Protein AF-A0A133XE98-F1 (afdb_monomer_lite)

Structure (mmCIF, N/CA/C/O backbone):
data_AF-A0A133XE98-F1
#
_entry.id   AF-A0A133XE98-F1
#
loop_
_atom_site.group_PDB
_atom_site.id
_atom_site.type_symbol
_atom_site.label_atom_id
_atom_site.label_alt_id
_atom_site.label_comp_id
_atom_site.label_asym_id
_atom_site.label_entity_id
_atom_site.label_seq_id
_atom_site.pdbx_PDB_ins_code
_atom_site.Cartn_x
_atom_site.Cartn_y
_atom_site.Cartn_z
_atom_site.occupancy
_atom_site.B_iso_or_equiv
_atom_site.auth_seq_id
_atom_site.auth_comp_id
_atom_site.auth_asym_id
_atom_site.auth_atom_id
_atom_site.pdbx_PDB_model_num
ATOM 1 N N . MET A 1 1 ? -22.900 -33.468 -9.221 1.00 39.53 1 MET A N 1
ATOM 2 C CA . MET A 1 1 ? -22.384 -32.364 -10.053 1.00 39.53 1 MET A CA 1
ATOM 3 C C . MET A 1 1 ? -21.549 -31.484 -9.146 1.00 39.53 1 MET A C 1
ATOM 5 O O . MET A 1 1 ? -22.103 -30.671 -8.421 1.00 39.53 1 MET A O 1
ATOM 9 N N . GLU A 1 2 ? -20.245 -31.739 -9.093 1.00 34.50 2 GLU A N 1
ATOM 10 C CA . GLU A 1 2 ? -19.303 -30.880 -8.375 1.00 34.50 2 GLU A CA 1
ATOM 11 C C . GLU A 1 2 ? -19.133 -29.589 -9.172 1.00 34.50 2 GLU A C 1
ATOM 13 O O . GLU A 1 2 ? -18.605 -29.592 -10.282 1.00 34.50 2 GLU A O 1
ATOM 18 N N . THR A 1 3 ? -19.613 -28.475 -8.626 1.00 36.38 3 THR A N 1
ATOM 19 C CA . THR A 1 3 ? -19.196 -27.146 -9.066 1.00 36.38 3 THR A CA 1
ATOM 20 C C . THR A 1 3 ? -17.759 -26.953 -8.608 1.00 36.38 3 THR A C 1
ATOM 22 O O . THR A 1 3 ? -17.507 -26.527 -7.481 1.00 36.38 3 THR A O 1
ATOM 25 N N . THR A 1 4 ? -16.803 -27.289 -9.471 1.00 38.78 4 THR A N 1
ATOM 26 C CA . THR A 1 4 ? -15.445 -26.769 -9.357 1.00 38.78 4 THR A CA 1
ATOM 27 C C . THR A 1 4 ? -15.544 -25.250 -9.452 1.00 38.78 4 THR A C 1
ATOM 29 O O . THR A 1 4 ? -15.690 -24.694 -10.540 1.00 38.78 4 THR A O 1
ATOM 32 N N . ASN A 1 5 ? -15.511 -24.574 -8.302 1.00 36.41 5 ASN A N 1
ATOM 33 C CA . ASN A 1 5 ? -15.110 -23.177 -8.236 1.00 36.41 5 ASN A CA 1
ATOM 34 C C . ASN A 1 5 ? -13.670 -23.137 -8.746 1.00 36.41 5 ASN A C 1
ATOM 36 O O . ASN A 1 5 ? -12.725 -23.331 -7.986 1.00 36.41 5 ASN A O 1
ATOM 40 N N . THR A 1 6 ? -13.507 -22.968 -10.056 1.00 39.78 6 THR A N 1
ATOM 41 C CA . THR A 1 6 ? -12.228 -22.630 -10.663 1.00 39.78 6 THR A CA 1
ATOM 42 C C . THR A 1 6 ? -11.896 -21.246 -10.137 1.00 39.78 6 THR A C 1
ATOM 44 O O . THR A 1 6 ? -12.362 -20.244 -10.676 1.00 39.78 6 THR A O 1
ATOM 47 N N . THR A 1 7 ? -11.186 -21.187 -9.012 1.00 50.00 7 THR A N 1
ATOM 48 C CA . THR A 1 7 ? -10.621 -19.952 -8.480 1.00 50.00 7 THR A CA 1
ATOM 49 C C . THR A 1 7 ? -9.780 -19.371 -9.606 1.00 50.00 7 THR A C 1
ATOM 51 O O . THR A 1 7 ? -8.717 -19.906 -9.917 1.00 50.00 7 THR A O 1
ATOM 54 N N . ALA A 1 8 ? -10.314 -18.369 -10.306 1.00 60.16 8 ALA A N 1
ATOM 55 C CA . ALA A 1 8 ? -9.618 -17.741 -11.413 1.00 60.16 8 ALA A CA 1
ATOM 56 C C . ALA A 1 8 ? -8.268 -17.265 -10.875 1.00 60.16 8 ALA A C 1
ATOM 58 O O . ALA A 1 8 ? -8.228 -16.547 -9.873 1.00 60.16 8 ALA A O 1
ATOM 59 N N . GLU A 1 9 ? -7.172 -17.735 -11.474 1.00 67.62 9 GLU A N 1
ATOM 60 C CA . GLU A 1 9 ? -5.846 -17.327 -11.028 1.00 67.62 9 GLU A CA 1
ATOM 61 C C . GLU A 1 9 ? -5.768 -15.796 -11.064 1.00 67.62 9 GLU A C 1
ATOM 63 O O . GLU A 1 9 ? -6.151 -15.197 -12.074 1.00 67.62 9 GLU A O 1
ATOM 68 N N . PRO A 1 10 ? -5.302 -15.144 -9.984 1.00 74.44 10 PRO A N 1
ATOM 69 C CA . PRO A 1 10 ? -5.178 -13.696 -9.954 1.00 74.44 10 PRO A CA 1
ATOM 70 C C . PRO A 1 10 ? -4.300 -13.231 -11.121 1.00 74.44 10 PRO A C 1
ATOM 72 O O . PRO A 1 10 ? -3.170 -13.698 -11.313 1.00 74.44 10 PRO A O 1
ATOM 75 N N . LEU A 1 11 ? -4.857 -12.325 -11.922 1.00 84.62 11 LEU A N 1
ATOM 76 C CA . LEU A 1 11 ? -4.208 -11.759 -13.095 1.00 84.62 11 LEU A CA 1
ATOM 77 C C . LEU A 1 11 ? -3.649 -10.386 -12.752 1.00 84.62 11 LEU A C 1
ATOM 79 O O . LEU A 1 11 ? -4.303 -9.580 -12.098 1.00 84.62 11 LEU A O 1
ATOM 83 N N . VAL A 1 12 ? -2.463 -10.086 -13.264 1.00 87.62 12 VAL A N 1
ATOM 84 C CA . VAL A 1 12 ? -1.856 -8.761 -13.164 1.00 87.62 12 VAL A CA 1
ATOM 85 C C . VAL A 1 12 ? -1.670 -8.149 -14.535 1.00 87.62 12 VAL A C 1
ATOM 87 O O . VAL A 1 12 ? -1.408 -8.825 -15.530 1.00 87.62 12 VAL A O 1
ATOM 90 N N . THR A 1 13 ? -1.796 -6.827 -14.571 1.00 88.75 13 THR A N 1
ATOM 91 C CA . THR A 1 13 ? -1.562 -6.051 -15.783 1.00 88.75 13 THR A CA 1
ATOM 92 C C . THR A 1 13 ? -0.095 -5.653 -15.871 1.00 88.75 13 THR A C 1
ATOM 94 O O . THR A 1 13 ? 0.432 -4.987 -14.973 1.00 88.75 13 THR A O 1
ATOM 97 N N . ILE A 1 14 ? 0.552 -5.999 -16.981 1.00 91.12 14 ILE A N 1
ATOM 98 C CA . ILE A 1 14 ? 1.921 -5.578 -17.294 1.00 91.12 14 ILE A CA 1
ATOM 99 C C . ILE A 1 14 ? 1.972 -4.824 -18.624 1.00 91.12 14 ILE A C 1
ATOM 101 O O . ILE A 1 14 ? 1.101 -4.985 -19.483 1.00 91.12 14 ILE A O 1
ATOM 105 N N . ARG A 1 15 ? 2.989 -3.974 -18.794 1.00 92.31 15 ARG A N 1
ATOM 106 C CA . ARG A 1 15 ? 3.194 -3.179 -20.013 1.00 92.31 15 ARG A CA 1
ATOM 107 C C . ARG A 1 15 ? 4.480 -3.593 -20.711 1.00 92.31 15 ARG A C 1
ATOM 109 O O . ARG A 1 15 ? 5.555 -3.494 -20.124 1.00 92.31 15 ARG A O 1
ATOM 116 N N . ILE A 1 16 ? 4.365 -3.980 -21.973 1.00 93.00 16 ILE A N 1
ATOM 117 C CA . ILE A 1 16 ? 5.483 -4.371 -22.826 1.00 93.00 16 ILE A CA 1
ATOM 118 C C . ILE A 1 16 ? 5.679 -3.301 -23.896 1.00 93.00 16 ILE A C 1
ATOM 120 O O . ILE A 1 16 ? 4.769 -2.984 -24.660 1.00 93.00 16 ILE A O 1
ATOM 124 N N . SER A 1 17 ? 6.864 -2.693 -23.917 1.00 93.06 17 SER A N 1
ATOM 125 C CA . SER A 1 17 ? 7.216 -1.706 -24.939 1.00 93.06 17 SER A CA 1
ATOM 126 C C . SER A 1 17 ? 7.675 -2.398 -26.231 1.00 93.06 17 SER A C 1
ATOM 128 O O . SER A 1 17 ? 8.210 -3.506 -26.159 1.00 93.06 17 SER A O 1
ATOM 130 N N . PRO A 1 18 ? 7.606 -1.728 -27.396 1.00 91.88 18 PRO A N 1
ATOM 131 C CA . PRO A 1 18 ? 8.090 -2.288 -28.666 1.00 91.88 18 PRO A CA 1
ATOM 132 C C . PRO A 1 18 ? 9.568 -2.687 -28.655 1.00 91.88 18 PRO A C 1
ATOM 134 O O . PRO A 1 18 ? 10.025 -3.487 -29.466 1.00 91.88 18 PRO A O 1
ATOM 137 N N . VAL A 1 19 ? 10.369 -2.057 -27.791 1.00 92.25 19 VAL A N 1
ATOM 138 C CA . VAL A 1 19 ? 11.796 -2.377 -27.651 1.00 92.25 19 VAL A CA 1
ATOM 139 C C . VAL A 1 19 ? 11.965 -3.723 -26.951 1.00 92.25 19 VAL A C 1
ATOM 141 O O . VAL A 1 19 ? 12.755 -4.542 -27.406 1.00 92.25 19 VAL A O 1
ATOM 144 N N . ILE A 1 20 ? 11.197 -3.956 -25.883 1.00 94.44 20 ILE A N 1
ATOM 145 C CA . ILE A 1 20 ? 11.194 -5.225 -25.152 1.00 94.44 20 ILE A CA 1
ATOM 146 C C . ILE A 1 20 ? 10.585 -6.333 -26.005 1.00 94.44 20 ILE A C 1
ATOM 148 O O . ILE A 1 20 ? 11.151 -7.416 -26.080 1.00 94.44 20 ILE A O 1
ATOM 152 N N . GLU A 1 21 ? 9.471 -6.061 -26.684 1.00 93.38 21 GLU A N 1
ATOM 153 C CA . GLU A 1 21 ? 8.811 -7.046 -27.538 1.00 93.38 21 GLU A CA 1
ATOM 154 C C . GLU A 1 21 ? 9.732 -7.551 -28.654 1.00 93.38 21 GLU A C 1
ATOM 156 O O . GLU A 1 21 ? 9.866 -8.760 -28.828 1.00 93.38 21 GLU A O 1
ATOM 161 N N . ARG A 1 22 ? 10.427 -6.644 -29.358 1.00 91.88 22 ARG A N 1
ATOM 162 C CA . ARG A 1 22 ? 11.405 -7.020 -30.391 1.00 91.88 22 ARG A CA 1
ATOM 163 C C . ARG A 1 22 ? 12.537 -7.874 -29.833 1.00 91.88 22 ARG A C 1
ATOM 165 O O . ARG A 1 22 ? 13.017 -8.771 -30.522 1.00 91.88 22 ARG A O 1
ATOM 172 N N . ASP A 1 23 ? 12.979 -7.607 -28.605 1.00 93.38 23 ASP A N 1
ATOM 173 C CA . ASP A 1 23 ? 14.008 -8.436 -27.980 1.00 93.38 23 ASP A CA 1
ATOM 174 C C . ASP A 1 23 ? 13.476 -9.813 -27.565 1.00 93.38 23 ASP A C 1
ATOM 176 O O . ASP A 1 23 ? 14.135 -10.820 -27.812 1.00 93.38 23 ASP A O 1
ATOM 180 N N . PHE A 1 24 ? 12.263 -9.882 -27.012 1.00 94.94 24 PHE A N 1
ATOM 181 C CA . PHE A 1 24 ? 11.587 -11.148 -26.722 1.00 94.94 24 PHE A CA 1
ATOM 182 C C . PHE A 1 24 ? 11.380 -11.989 -27.979 1.00 94.94 24 PHE A C 1
ATOM 184 O O . PHE A 1 24 ? 11.592 -13.200 -27.949 1.00 94.94 24 PHE A O 1
ATOM 191 N N . GLU A 1 25 ? 11.021 -11.355 -29.094 1.00 92.88 25 GLU A N 1
ATOM 192 C CA . GLU A 1 25 ? 10.920 -12.009 -30.394 1.00 92.88 25 GLU A CA 1
ATOM 193 C C . GLU A 1 25 ? 12.276 -12.530 -30.872 1.00 92.88 25 GLU A C 1
ATOM 195 O O . GLU A 1 25 ? 12.395 -13.715 -31.176 1.00 92.88 25 GLU A O 1
ATOM 200 N N . ARG A 1 26 ? 13.317 -11.692 -30.832 1.00 91.50 26 ARG A N 1
ATOM 201 C CA . ARG A 1 26 ? 14.689 -12.074 -31.198 1.00 91.50 26 ARG A CA 1
ATOM 202 C C . ARG A 1 26 ? 15.231 -13.236 -30.361 1.00 91.50 26 ARG A C 1
ATOM 204 O O . ARG A 1 26 ? 15.966 -14.069 -30.881 1.00 91.50 26 ARG A O 1
ATOM 211 N N . ARG A 1 27 ? 14.896 -13.279 -29.069 1.00 92.25 27 ARG A N 1
ATOM 212 C CA . ARG A 1 27 ? 15.330 -14.315 -28.116 1.00 92.25 27 ARG A CA 1
ATOM 213 C C . ARG A 1 27 ? 14.421 -15.549 -28.098 1.00 92.25 27 ARG A C 1
ATOM 215 O O . ARG A 1 27 ? 14.763 -16.519 -27.430 1.00 92.25 27 ARG A O 1
ATOM 222 N N . GLY A 1 28 ? 13.277 -15.522 -28.785 1.00 91.38 28 GLY A N 1
ATOM 223 C CA . GLY A 1 28 ? 12.317 -16.630 -28.805 1.00 91.38 28 GLY A CA 1
ATOM 224 C C . GLY A 1 28 ? 11.620 -16.891 -27.464 1.00 91.38 28 GLY A C 1
ATOM 225 O O . GLY A 1 28 ? 11.208 -18.017 -27.205 1.00 91.38 28 GLY A O 1
ATOM 226 N N . VAL A 1 29 ? 11.489 -15.874 -26.607 1.00 92.06 29 VAL A N 1
ATOM 227 C CA . VAL A 1 29 ? 10.877 -15.987 -25.270 1.00 92.06 29 VAL A CA 1
ATOM 228 C C . VAL A 1 29 ? 9.537 -15.251 -25.200 1.00 92.06 29 VAL A C 1
ATOM 230 O O . VAL A 1 29 ? 9.276 -14.327 -25.980 1.00 92.06 29 VAL A O 1
ATOM 233 N N . PHE A 1 30 ? 8.680 -15.685 -24.271 1.00 92.19 30 PHE A N 1
ATOM 234 C CA . PHE A 1 30 ? 7.363 -15.102 -23.978 1.00 92.19 30 PHE A CA 1
ATOM 235 C C . PHE A 1 30 ? 6.527 -14.790 -25.243 1.00 92.19 30 PHE A C 1
ATOM 237 O O . PHE A 1 30 ? 6.206 -13.623 -25.503 1.00 92.19 30 PHE A O 1
ATOM 244 N N . PRO A 1 31 ? 6.232 -15.787 -26.106 1.00 90.81 31 PRO A N 1
ATOM 245 C CA . PRO A 1 31 ? 5.482 -15.591 -27.356 1.00 90.81 31 PRO A CA 1
ATOM 246 C C . PRO A 1 31 ? 4.058 -15.051 -27.150 1.00 90.81 31 PRO A C 1
ATOM 248 O O . PRO A 1 31 ? 3.467 -14.468 -28.059 1.00 90.81 31 PRO A O 1
ATOM 251 N N . GLU A 1 32 ? 3.500 -15.216 -25.958 1.00 89.25 32 GLU A N 1
ATOM 252 C CA . GLU A 1 32 ? 2.215 -14.668 -25.542 1.00 89.25 32 GLU A CA 1
ATOM 253 C C . GLU A 1 32 ? 2.237 -13.135 -25.404 1.00 89.25 32 GLU A C 1
ATOM 255 O O . GLU A 1 32 ? 1.204 -12.494 -25.578 1.00 89.25 32 GLU A O 1
ATOM 260 N N . LEU A 1 33 ? 3.407 -12.519 -25.203 1.00 90.12 33 LEU A N 1
ATOM 261 C CA . LEU A 1 33 ? 3.576 -11.074 -24.988 1.00 90.12 33 LEU A CA 1
ATOM 262 C C . LEU A 1 33 ? 3.816 -10.282 -26.281 1.00 90.12 33 LEU A C 1
ATOM 264 O O . LEU A 1 33 ? 4.618 -9.350 -26.318 1.00 90.12 33 LEU A O 1
ATOM 268 N N . ARG A 1 34 ? 3.158 -10.682 -27.367 1.00 90.88 34 ARG A N 1
ATOM 269 C CA . ARG A 1 34 ? 3.211 -9.968 -28.651 1.00 90.88 34 ARG A CA 1
ATOM 270 C C . ARG A 1 34 ? 2.063 -8.976 -28.748 1.00 90.88 34 ARG A C 1
ATOM 272 O O . ARG A 1 34 ? 0.971 -9.271 -28.272 1.00 90.88 34 ARG A O 1
ATOM 279 N N . GLN A 1 35 ? 2.256 -7.852 -29.427 1.00 87.75 35 GLN A N 1
ATOM 280 C CA . GLN A 1 35 ? 1.280 -6.772 -29.558 1.00 87.75 35 GLN A CA 1
ATOM 281 C C . GLN A 1 35 ? -0.077 -7.274 -30.069 1.00 87.75 35 GLN A C 1
ATOM 283 O O . GLN A 1 35 ? -1.118 -6.833 -29.592 1.00 87.75 35 GLN A O 1
ATOM 288 N N . LYS A 1 36 ? -0.078 -8.265 -30.971 1.00 87.81 36 LYS A N 1
ATOM 289 C CA . LYS A 1 36 ? -1.295 -8.930 -31.476 1.00 87.81 36 LYS A CA 1
ATOM 290 C C . LYS A 1 36 ? -2.126 -9.643 -30.397 1.00 87.81 36 LYS A C 1
ATOM 292 O O . LYS A 1 36 ? -3.327 -9.799 -30.564 1.00 87.81 36 LYS A O 1
ATOM 297 N N . ASN A 1 37 ? -1.484 -10.068 -29.311 1.00 87.44 37 ASN A N 1
ATOM 298 C CA . ASN A 1 37 ? -2.092 -10.740 -28.164 1.00 87.44 37 ASN A CA 1
ATOM 299 C C . ASN A 1 37 ? -2.326 -9.767 -26.992 1.00 87.44 37 ASN A C 1
ATOM 301 O O . ASN A 1 37 ? -2.714 -10.190 -25.903 1.00 87.44 37 ASN A O 1
ATOM 305 N N . ALA A 1 38 ? -2.028 -8.474 -27.164 1.00 88.81 38 ALA A N 1
ATOM 306 C CA . ALA A 1 38 ? -2.233 -7.488 -26.117 1.00 88.81 38 ALA A CA 1
ATOM 307 C C . ALA A 1 38 ? -3.732 -7.262 -25.894 1.00 88.81 38 ALA A C 1
ATOM 309 O O . ALA A 1 38 ? -4.490 -7.045 -26.836 1.00 88.81 38 ALA A O 1
ATOM 310 N N . TYR A 1 39 ? -4.141 -7.228 -24.627 1.00 88.31 39 TYR A N 1
ATOM 311 C CA . TYR A 1 39 ? -5.500 -6.857 -24.232 1.00 88.31 39 TYR A CA 1
ATOM 312 C C . TYR A 1 39 ? -5.844 -5.430 -24.685 1.00 88.31 39 TYR A C 1
ATOM 314 O O . TYR A 1 39 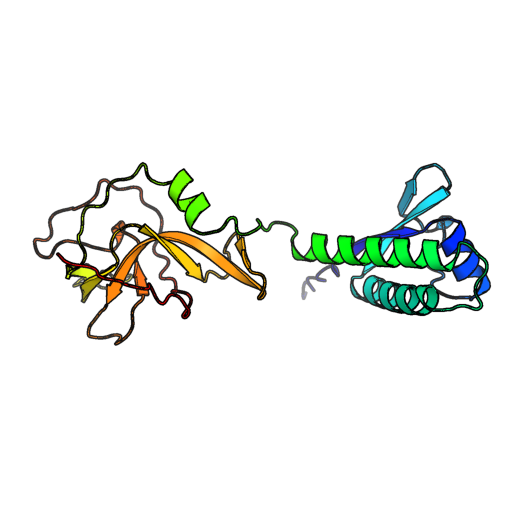? -6.967 -5.134 -25.088 1.00 88.31 39 TYR A O 1
ATOM 322 N N . ARG A 1 40 ? -4.859 -4.527 -24.624 1.00 90.38 40 ARG A N 1
ATOM 323 C CA . ARG A 1 40 ? -4.975 -3.153 -25.115 1.00 90.38 40 ARG A CA 1
ATOM 324 C C . ARG A 1 40 ? -3.621 -2.651 -25.589 1.00 90.38 40 ARG A C 1
ATOM 326 O O . ARG A 1 40 ? -2.607 -2.960 -24.977 1.00 90.38 40 ARG A O 1
ATOM 333 N N . THR A 1 41 ? -3.604 -1.794 -26.603 1.00 88.94 41 THR A N 1
ATOM 334 C CA . THR A 1 41 ? -2.404 -1.031 -26.978 1.00 88.94 41 THR A CA 1
ATOM 335 C C . THR A 1 41 ? -2.520 0.410 -26.474 1.00 88.94 41 THR A C 1
ATOM 337 O O . THR A 1 41 ? -3.573 1.032 -26.598 1.00 88.94 41 THR A O 1
ATOM 340 N N . ILE A 1 42 ? -1.452 0.951 -25.883 1.00 87.38 42 ILE A N 1
ATOM 341 C CA . ILE A 1 42 ? -1.352 2.352 -25.440 1.00 87.38 42 ILE A CA 1
ATOM 342 C C . ILE A 1 42 ? -0.302 3.069 -26.296 1.00 87.38 42 ILE A C 1
ATOM 344 O O . ILE A 1 42 ? 0.726 2.483 -26.640 1.00 87.38 42 ILE A O 1
ATOM 348 N N . ASN A 1 43 ? -0.545 4.343 -26.619 1.00 84.19 43 ASN A N 1
ATOM 349 C CA . ASN A 1 43 ? 0.349 5.180 -27.434 1.00 84.19 43 ASN A CA 1
ATOM 350 C C . ASN A 1 43 ? 0.714 4.524 -28.778 1.00 84.19 43 ASN A C 1
ATOM 352 O O . ASN A 1 43 ? 1.845 4.640 -29.241 1.00 84.19 43 ASN A O 1
ATOM 356 N N . SER A 1 44 ? -0.231 3.770 -29.349 1.00 79.50 44 SER A N 1
ATOM 357 C CA . SER A 1 44 ? -0.106 3.042 -30.620 1.00 79.50 44 SER A CA 1
ATOM 358 C C . SER A 1 44 ? 1.034 2.015 -30.704 1.00 79.50 44 SER A C 1
ATOM 360 O O . SER A 1 44 ? 1.273 1.478 -31.781 1.00 79.50 44 SER A O 1
ATOM 362 N N . ALA A 1 45 ? 1.724 1.713 -29.596 1.00 84.94 45 ALA A N 1
ATOM 363 C CA . ALA A 1 45 ? 2.938 0.898 -29.635 1.00 84.94 45 ALA A CA 1
ATOM 364 C C . ALA A 1 45 ? 3.148 0.001 -28.400 1.00 84.94 45 ALA A C 1
ATOM 366 O O . ALA A 1 45 ? 3.681 -1.093 -28.523 1.00 84.94 45 ALA A O 1
ATOM 367 N N . THR A 1 46 ? 2.736 0.419 -27.200 1.00 89.94 46 THR A N 1
ATOM 368 C CA . THR A 1 46 ? 2.956 -0.375 -25.977 1.00 89.94 46 THR A CA 1
ATOM 369 C C . THR A 1 46 ? 1.803 -1.348 -25.758 1.00 89.94 46 THR A C 1
ATOM 371 O O . THR A 1 46 ? 0.672 -0.913 -25.524 1.00 89.94 46 THR A O 1
ATOM 374 N N . GLY A 1 47 ? 2.096 -2.647 -25.776 1.00 90.25 47 GLY A N 1
ATOM 375 C CA . GLY A 1 47 ? 1.145 -3.709 -25.462 1.00 90.25 47 GLY A CA 1
ATOM 376 C C . GLY A 1 47 ? 0.875 -3.805 -23.961 1.00 90.25 47 GLY A C 1
ATOM 377 O O . GLY A 1 47 ? 1.790 -3.794 -23.136 1.00 90.25 47 GLY A O 1
ATOM 378 N N . VAL A 1 48 ? -0.398 -3.877 -23.587 1.00 91.31 48 VAL A N 1
ATOM 379 C CA . VAL A 1 48 ? -0.855 -4.148 -22.222 1.00 91.31 48 VAL A CA 1
ATOM 380 C C . VAL A 1 48 ? -1.352 -5.581 -22.168 1.00 91.31 48 VAL A C 1
ATOM 382 O O . VAL A 1 48 ? -2.265 -5.942 -22.910 1.00 91.31 48 VAL A O 1
ATOM 385 N N . HIS A 1 49 ? -0.772 -6.380 -21.279 1.00 91.38 49 HIS A N 1
ATOM 386 C CA . HIS A 1 49 ? -1.062 -7.806 -21.161 1.00 91.38 49 HIS A CA 1
ATOM 387 C C . HIS A 1 49 ? -1.614 -8.125 -19.778 1.00 91.38 49 HIS A C 1
ATOM 389 O O . HIS A 1 49 ? -1.125 -7.604 -18.774 1.00 91.38 49 HIS A O 1
ATOM 395 N N . LEU A 1 50 ? -2.624 -8.991 -19.754 1.00 89.88 50 LEU A N 1
ATOM 396 C CA . LEU A 1 50 ? -3.148 -9.620 -18.549 1.00 89.88 50 LEU A CA 1
ATOM 397 C C . LEU A 1 50 ? -2.526 -11.007 -18.455 1.00 89.88 50 LEU A C 1
ATOM 399 O O . LEU A 1 50 ? -2.724 -11.829 -19.347 1.00 89.88 50 LEU A O 1
ATOM 403 N N . ILE A 1 51 ? -1.746 -11.242 -17.408 1.00 89.81 51 ILE A N 1
ATOM 404 C CA . ILE A 1 51 ? -1.020 -12.499 -17.211 1.00 89.81 51 ILE A CA 1
ATOM 405 C C . ILE A 1 51 ? -1.156 -12.977 -15.771 1.00 89.81 51 ILE A C 1
ATOM 407 O O . ILE A 1 51 ? -1.426 -12.180 -14.873 1.00 89.81 51 ILE A O 1
ATOM 411 N N . SER A 1 52 ? -0.940 -14.270 -15.544 1.00 89.75 52 SER A N 1
ATOM 412 C CA . SER A 1 52 ? -0.935 -14.837 -14.194 1.00 89.75 52 SER A CA 1
ATOM 413 C C . SER A 1 52 ? 0.189 -14.236 -13.339 1.00 89.75 52 SER A C 1
ATOM 415 O O . SER A 1 52 ? 1.240 -13.819 -13.848 1.00 89.75 52 SER A O 1
ATOM 417 N N . LEU A 1 53 ? 0.011 -14.248 -12.014 1.00 86.75 53 LEU A N 1
ATOM 418 C CA . LEU A 1 53 ? 1.077 -13.880 -11.071 1.00 86.75 53 LEU A CA 1
ATOM 419 C C . LEU A 1 53 ? 2.361 -14.694 -11.280 1.00 86.75 53 LEU A C 1
ATOM 421 O O . LEU A 1 53 ? 3.458 -14.165 -11.092 1.00 86.75 53 LEU A O 1
ATOM 425 N N . LYS A 1 54 ? 2.237 -15.972 -11.661 1.00 89.06 54 LYS A N 1
ATOM 426 C CA . LYS A 1 54 ? 3.380 -16.854 -11.918 1.00 89.06 54 LYS A CA 1
ATOM 427 C C . LYS A 1 54 ? 4.193 -16.353 -13.110 1.00 89.06 54 LYS A C 1
ATOM 429 O O . LYS A 1 54 ? 5.379 -16.075 -12.958 1.00 89.06 54 LYS A O 1
ATOM 434 N N . THR A 1 55 ? 3.538 -16.145 -14.249 1.00 89.00 55 THR A N 1
ATOM 435 C CA . THR A 1 55 ? 4.177 -15.630 -15.467 1.00 89.00 55 THR A CA 1
ATOM 436 C C . THR A 1 55 ? 4.778 -14.241 -15.228 1.00 89.00 55 THR A C 1
ATOM 438 O O . THR A 1 55 ? 5.888 -13.957 -15.668 1.00 89.00 55 THR A O 1
ATOM 441 N N . ALA A 1 56 ? 4.112 -13.381 -14.449 1.00 90.75 56 ALA A N 1
ATOM 442 C CA . ALA A 1 56 ? 4.656 -12.071 -14.088 1.00 90.75 56 ALA A CA 1
ATOM 443 C C . ALA A 1 56 ? 5.971 -12.168 -13.294 1.00 90.75 56 ALA A C 1
ATOM 445 O O . ALA A 1 56 ? 6.888 -11.380 -13.530 1.00 90.75 56 ALA A O 1
ATOM 446 N N . ARG A 1 57 ? 6.094 -13.135 -12.374 1.00 91.38 57 ARG A N 1
ATOM 447 C CA . ARG A 1 57 ? 7.341 -13.384 -11.628 1.00 91.38 57 ARG A CA 1
ATOM 448 C C . ARG A 1 57 ? 8.454 -13.900 -12.540 1.00 91.38 57 ARG A C 1
ATOM 450 O O . ARG A 1 57 ? 9.563 -13.382 -12.466 1.00 91.38 57 ARG A O 1
ATOM 457 N N . GLU A 1 58 ? 8.143 -14.830 -13.440 1.00 93.19 58 GLU A N 1
ATOM 458 C CA . GLU A 1 58 ? 9.102 -15.355 -14.426 1.00 93.19 58 GLU A CA 1
ATOM 459 C C . GLU A 1 58 ? 9.678 -14.231 -15.307 1.00 93.19 58 GLU A C 1
ATOM 461 O O . GLU A 1 58 ? 10.893 -14.126 -15.484 1.00 93.19 58 GLU A O 1
ATOM 466 N N . ILE A 1 59 ? 8.825 -13.319 -15.786 1.00 92.94 59 ILE A N 1
ATOM 467 C CA . ILE A 1 59 ? 9.258 -12.160 -1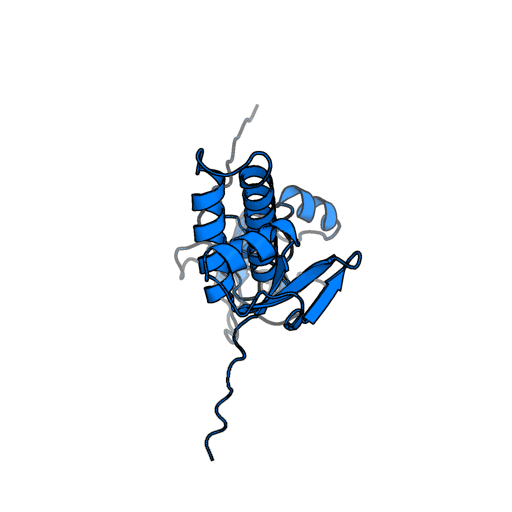6.581 1.00 92.94 59 ILE A CA 1
ATOM 468 C C . ILE A 1 59 ? 10.066 -11.172 -15.731 1.00 92.94 59 ILE A C 1
ATOM 470 O O . ILE A 1 59 ? 11.030 -10.581 -16.219 1.00 92.94 59 ILE A O 1
ATOM 474 N N . LEU A 1 60 ? 9.692 -10.961 -14.464 1.00 93.50 60 LEU A N 1
ATOM 475 C CA . LEU A 1 60 ? 10.435 -10.080 -13.561 1.00 93.50 60 LEU A CA 1
ATOM 476 C C . LEU A 1 60 ? 11.873 -10.569 -13.356 1.00 93.50 60 LEU A C 1
ATOM 478 O O . LEU A 1 60 ? 12.797 -9.749 -13.324 1.00 93.50 60 LEU A O 1
ATOM 482 N N . ASP A 1 61 ? 12.061 -11.877 -13.218 1.00 93.69 61 ASP A N 1
ATOM 483 C CA . ASP A 1 61 ? 13.378 -12.471 -13.025 1.00 93.69 61 ASP A CA 1
ATOM 484 C C . ASP A 1 61 ? 14.226 -12.392 -14.304 1.00 93.69 61 ASP A C 1
ATOM 486 O O . ASP A 1 61 ? 15.378 -11.948 -14.227 1.00 93.69 61 ASP A O 1
ATOM 490 N N . ASP A 1 62 ? 13.648 -12.665 -15.484 1.00 93.19 62 ASP A N 1
ATOM 491 C CA . ASP A 1 62 ? 14.325 -12.423 -16.772 1.00 93.19 62 ASP A CA 1
ATOM 492 C C . ASP A 1 62 ? 14.718 -10.945 -16.929 1.00 93.19 62 ASP A C 1
ATOM 494 O O . ASP A 1 62 ? 15.868 -10.623 -17.232 1.00 93.19 62 ASP A O 1
ATOM 498 N N . ALA A 1 63 ? 13.799 -10.020 -16.636 1.00 92.44 63 ALA A N 1
ATOM 499 C CA . ALA A 1 63 ? 14.046 -8.588 -16.764 1.00 92.44 63 ALA A CA 1
ATOM 500 C C . ALA A 1 63 ? 15.171 -8.100 -15.838 1.00 92.44 63 ALA A C 1
ATOM 502 O O . ALA A 1 63 ? 16.001 -7.277 -16.233 1.00 92.44 63 ALA A O 1
ATOM 503 N N . LYS A 1 64 ? 15.242 -8.615 -14.604 1.00 93.06 64 LYS A N 1
ATOM 504 C CA . LYS A 1 64 ? 16.343 -8.315 -13.674 1.00 93.06 64 LYS A CA 1
ATOM 505 C C . LYS A 1 64 ? 17.679 -8.849 -14.183 1.00 93.06 64 LYS A C 1
ATOM 507 O O . LYS A 1 64 ? 18.687 -8.154 -14.029 1.00 93.06 64 LYS A O 1
ATOM 512 N N . ALA A 1 65 ? 17.693 -10.045 -14.770 1.00 92.38 65 ALA A N 1
ATOM 513 C CA . ALA A 1 65 ? 18.893 -10.634 -15.350 1.00 92.38 65 ALA A CA 1
ATOM 514 C C . ALA A 1 65 ? 19.396 -9.803 -16.542 1.00 92.38 65 ALA A C 1
ATOM 516 O O . ALA A 1 65 ? 20.557 -9.394 -16.559 1.00 92.38 65 ALA A O 1
ATOM 517 N N . GLN A 1 66 ? 18.511 -9.452 -17.480 1.00 91.56 66 GLN A N 1
ATOM 518 C CA . GLN A 1 66 ? 18.880 -8.673 -18.666 1.00 91.56 66 GLN A CA 1
ATOM 519 C C . GLN A 1 66 ? 19.272 -7.227 -18.355 1.00 91.56 66 GLN A C 1
ATOM 521 O O . GLN A 1 66 ? 20.181 -6.689 -18.976 1.00 91.56 66 GLN A O 1
ATOM 526 N N . ASN A 1 67 ? 18.673 -6.592 -17.346 1.00 90.19 67 ASN A N 1
ATOM 527 C CA . ASN A 1 67 ? 19.104 -5.261 -16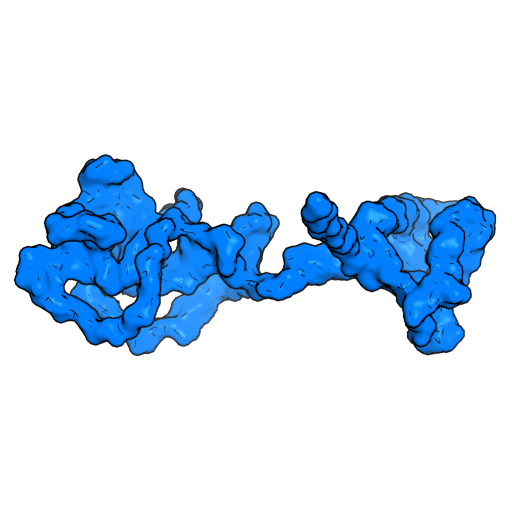.902 1.00 90.19 67 ASN A CA 1
ATOM 528 C C . ASN A 1 67 ? 20.575 -5.239 -16.426 1.00 90.19 67 ASN A C 1
ATOM 530 O O . ASN A 1 67 ? 21.243 -4.211 -16.495 1.00 90.19 67 ASN A O 1
ATOM 534 N N . ARG A 1 68 ? 21.097 -6.371 -15.937 1.00 89.62 68 ARG A N 1
ATOM 535 C CA . ARG A 1 68 ? 22.502 -6.507 -15.514 1.00 89.62 68 ARG A CA 1
ATOM 536 C C . ARG A 1 68 ? 23.429 -6.952 -16.649 1.00 89.62 68 ARG A C 1
ATOM 538 O O . ARG A 1 68 ? 24.644 -6.955 -16.459 1.00 89.62 68 ARG A O 1
ATOM 545 N N . ASN A 1 69 ? 22.875 -7.313 -17.805 1.00 89.19 69 ASN A N 1
ATOM 546 C CA . ASN A 1 69 ? 23.627 -7.797 -18.951 1.00 89.19 69 ASN A CA 1
ATOM 547 C C . ASN A 1 69 ? 24.296 -6.625 -19.693 1.00 89.19 69 ASN A C 1
ATOM 549 O O . ASN A 1 69 ? 23.623 -5.743 -20.230 1.00 89.19 69 ASN A O 1
ATOM 553 N N . ARG A 1 70 ? 25.634 -6.611 -19.703 1.00 82.94 70 ARG A N 1
ATOM 554 C CA . ARG A 1 70 ? 26.446 -5.544 -20.316 1.00 82.94 70 ARG A CA 1
ATOM 555 C C . ARG A 1 70 ? 26.608 -5.694 -21.829 1.00 82.94 70 ARG A C 1
ATOM 557 O O . ARG A 1 70 ? 26.978 -4.719 -22.475 1.00 82.94 70 ARG A O 1
ATOM 564 N N . ASP A 1 71 ? 26.288 -6.865 -22.374 1.00 86.94 71 ASP A N 1
ATOM 565 C CA . ASP A 1 71 ? 26.452 -7.177 -23.798 1.00 86.94 71 ASP A CA 1
ATOM 566 C C . ASP A 1 71 ? 25.257 -6.707 -24.642 1.00 86.94 71 ASP A C 1
ATOM 568 O O . ASP A 1 71 ? 25.268 -6.775 -25.872 1.00 86.94 71 ASP A O 1
ATOM 572 N N . LEU A 1 72 ? 24.200 -6.213 -23.992 1.00 86.62 72 LEU A N 1
ATOM 573 C CA . LEU A 1 72 ? 23.016 -5.715 -24.676 1.00 86.62 72 LEU A CA 1
ATOM 574 C C . LEU A 1 72 ? 23.255 -4.335 -25.315 1.00 86.62 72 LEU A C 1
ATOM 576 O O . LEU A 1 72 ? 23.978 -3.500 -24.763 1.00 86.62 72 LEU A O 1
ATOM 580 N N . PRO A 1 73 ? 22.579 -4.033 -26.441 1.00 87.88 73 PRO A N 1
ATOM 581 C CA . PRO A 1 73 ? 22.625 -2.715 -27.058 1.00 87.88 73 PRO A CA 1
ATOM 582 C C . PRO A 1 73 ? 22.269 -1.590 -26.083 1.00 87.88 73 PRO A C 1
ATOM 584 O O . PRO A 1 73 ? 21.405 -1.735 -25.210 1.00 87.88 73 PRO A O 1
ATOM 587 N N . ARG A 1 74 ? 22.897 -0.424 -26.278 1.00 80.88 74 ARG A N 1
ATOM 588 C CA . ARG A 1 74 ? 22.627 0.774 -25.472 1.00 80.88 74 ARG A CA 1
ATOM 589 C C . ARG A 1 74 ? 21.124 1.077 -25.454 1.00 80.88 74 ARG A C 1
ATOM 591 O O . ARG A 1 74 ? 20.480 1.131 -26.495 1.00 80.88 74 ARG A O 1
ATOM 598 N N . GLY A 1 75 ? 20.578 1.271 -24.254 1.00 83.69 75 GLY A N 1
ATOM 599 C CA . GLY A 1 75 ? 19.156 1.549 -24.024 1.00 83.69 75 GLY A CA 1
ATOM 600 C C . GLY A 1 75 ? 18.298 0.319 -23.701 1.00 83.69 75 GLY A C 1
ATOM 601 O O . GLY A 1 75 ? 17.289 0.470 -23.014 1.00 83.69 75 GLY A O 1
ATOM 602 N N . LEU A 1 76 ? 18.710 -0.896 -24.086 1.00 88.88 76 LEU A N 1
ATOM 603 C CA . LEU A 1 76 ? 17.951 -2.118 -23.792 1.00 88.88 76 LEU A CA 1
ATOM 604 C C . LEU A 1 76 ? 17.999 -2.517 -22.299 1.00 88.88 76 LEU A C 1
ATOM 606 O O . LEU A 1 76 ? 16.934 -2.789 -21.743 1.00 88.88 76 LEU A O 1
ATOM 610 N N . PRO A 1 77 ? 19.149 -2.442 -21.590 1.00 90.44 77 PRO A N 1
ATOM 611 C CA . PRO A 1 77 ? 19.173 -2.636 -20.137 1.00 90.44 77 PRO A CA 1
ATOM 612 C C . PRO A 1 77 ? 18.253 -1.660 -19.394 1.00 90.44 77 PRO A C 1
ATOM 614 O O . PRO A 1 77 ? 17.503 -2.054 -18.507 1.00 90.44 77 PRO A O 1
ATOM 617 N N . VAL A 1 78 ? 18.227 -0.390 -19.818 1.00 89.50 78 VAL A N 1
ATOM 618 C CA . VAL A 1 78 ? 17.348 0.637 -19.232 1.00 89.50 78 VAL A CA 1
ATOM 619 C C . VAL A 1 78 ? 15.874 0.275 -19.432 1.00 89.50 78 VAL A C 1
ATOM 621 O O . VAL A 1 78 ? 15.080 0.394 -18.498 1.00 89.50 78 VAL A O 1
ATOM 624 N N . ALA A 1 79 ? 15.507 -0.216 -20.620 1.00 90.19 79 ALA A N 1
ATOM 625 C CA . ALA A 1 79 ? 14.156 -0.695 -20.893 1.00 90.19 79 ALA A CA 1
ATOM 626 C C . ALA A 1 79 ? 13.773 -1.874 -19.977 1.00 90.19 79 ALA A C 1
ATOM 628 O O . ALA A 1 79 ? 12.671 -1.880 -19.424 1.00 90.19 79 ALA A O 1
ATOM 629 N N . TYR A 1 80 ? 14.693 -2.815 -19.740 1.00 93.06 80 TYR A N 1
ATOM 630 C CA . TYR A 1 80 ? 14.496 -3.925 -18.803 1.00 93.06 80 TYR A CA 1
ATOM 631 C C . TYR A 1 80 ? 14.383 -3.470 -17.345 1.00 93.06 80 TYR A C 1
ATOM 633 O O . TYR A 1 80 ? 13.531 -3.963 -16.605 1.00 93.06 80 TYR A O 1
ATOM 641 N N . GLY A 1 81 ? 15.172 -2.477 -16.932 1.00 89.94 81 GLY A N 1
ATOM 642 C CA . GLY A 1 81 ? 15.037 -1.845 -15.622 1.00 89.94 81 GLY A CA 1
ATOM 643 C C . GLY A 1 81 ? 13.656 -1.211 -15.419 1.00 89.94 81 GLY A C 1
ATOM 644 O O . GLY A 1 81 ? 13.048 -1.373 -14.358 1.00 89.94 81 GLY A O 1
ATOM 645 N N . SER A 1 82 ? 13.121 -0.538 -16.440 1.00 90.81 82 SER A N 1
ATOM 646 C CA . SER A 1 82 ? 11.757 0.007 -16.416 1.00 90.81 82 SER A CA 1
ATOM 647 C C . SER A 1 82 ? 10.684 -1.085 -16.384 1.00 90.81 82 SER A C 1
ATOM 649 O O . SER A 1 82 ? 9.717 -0.954 -15.630 1.00 90.81 82 SER A O 1
ATOM 651 N N . LEU A 1 83 ? 10.865 -2.181 -17.128 1.00 91.69 83 LEU A N 1
ATOM 652 C CA . LEU A 1 83 ? 9.964 -3.338 -17.101 1.00 91.69 83 LEU A CA 1
ATOM 653 C C . LEU A 1 83 ? 9.913 -3.981 -15.708 1.00 91.69 83 LEU A C 1
ATOM 655 O O . LEU A 1 83 ? 8.832 -4.166 -15.152 1.00 91.69 83 LEU A O 1
ATOM 659 N N . ALA A 1 84 ? 11.072 -4.245 -15.099 1.00 91.88 84 ALA A N 1
ATOM 660 C CA . ALA A 1 84 ? 11.154 -4.837 -13.766 1.00 91.88 84 ALA A CA 1
ATOM 661 C C . ALA A 1 84 ? 10.476 -3.959 -12.698 1.00 91.88 84 ALA A C 1
ATOM 663 O O . ALA A 1 84 ? 9.760 -4.466 -11.828 1.00 91.88 84 ALA A O 1
ATOM 664 N N . LYS A 1 85 ? 10.651 -2.631 -12.782 1.00 88.94 85 LYS A N 1
ATOM 665 C CA . LYS A 1 85 ? 9.948 -1.671 -11.915 1.00 88.94 85 LYS A CA 1
ATOM 666 C C . LYS A 1 85 ? 8.434 -1.727 -12.118 1.00 88.94 85 LYS A C 1
ATOM 668 O O . LYS A 1 85 ? 7.704 -1.745 -11.130 1.00 88.94 85 LYS A O 1
ATOM 673 N N . ASN A 1 86 ? 7.969 -1.784 -13.368 1.00 88.69 86 ASN A N 1
ATOM 674 C CA . ASN A 1 86 ? 6.544 -1.866 -13.683 1.00 88.69 86 ASN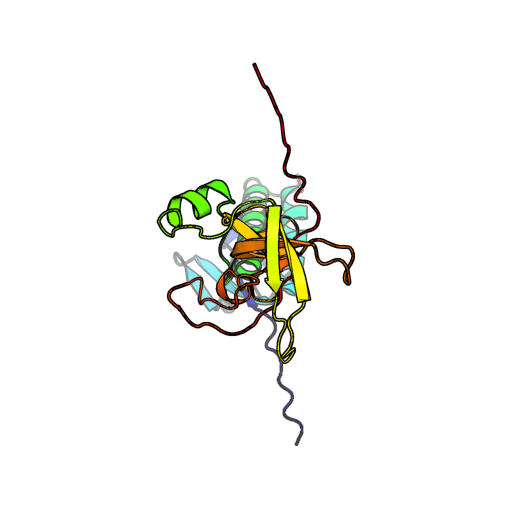 A CA 1
ATOM 675 C C . ASN A 1 86 ? 5.909 -3.145 -13.117 1.00 88.69 86 ASN A C 1
ATOM 677 O O . ASN A 1 86 ? 4.911 -3.049 -12.412 1.00 88.69 86 ASN A O 1
ATOM 681 N N . ILE A 1 87 ? 6.526 -4.310 -13.335 1.00 88.56 87 ILE A N 1
ATOM 682 C CA . ILE A 1 87 ? 6.005 -5.592 -12.837 1.00 88.56 87 ILE A CA 1
ATOM 683 C C . ILE A 1 87 ? 6.017 -5.636 -11.303 1.00 88.56 87 ILE A C 1
ATOM 685 O O . ILE A 1 87 ? 5.038 -6.052 -10.689 1.00 88.56 87 ILE A O 1
ATOM 689 N N . THR A 1 88 ? 7.087 -5.151 -10.664 1.00 84.62 88 THR A N 1
ATOM 690 C CA . THR A 1 88 ? 7.169 -5.087 -9.192 1.00 84.62 88 THR A CA 1
ATOM 691 C C . THR A 1 88 ? 6.061 -4.208 -8.608 1.00 84.62 88 THR A C 1
ATOM 693 O O . THR A 1 88 ? 5.467 -4.566 -7.593 1.00 84.62 88 THR A O 1
ATOM 696 N N . ALA A 1 89 ? 5.771 -3.066 -9.238 1.00 82.75 89 ALA A N 1
ATOM 697 C CA . ALA A 1 89 ? 4.679 -2.195 -8.819 1.00 82.75 89 ALA A CA 1
ATOM 698 C C . ALA A 1 89 ? 3.314 -2.881 -8.988 1.00 82.75 89 ALA A C 1
ATOM 700 O O . ALA A 1 89 ? 2.532 -2.862 -8.043 1.00 82.75 89 ALA A O 1
ATOM 701 N N . SER A 1 90 ? 3.063 -3.548 -10.122 1.00 80.19 90 SER A N 1
ATOM 702 C CA . SER A 1 90 ? 1.816 -4.294 -10.354 1.00 80.19 90 SER A CA 1
ATOM 703 C C . SER A 1 90 ? 1.614 -5.426 -9.340 1.00 80.19 90 SER A C 1
ATOM 705 O O . SER A 1 90 ? 0.524 -5.564 -8.797 1.00 80.19 90 SER A O 1
ATOM 707 N N . LEU A 1 91 ? 2.664 -6.192 -9.016 1.00 81.44 91 LEU A N 1
ATOM 708 C CA . LEU A 1 91 ? 2.599 -7.253 -8.000 1.00 81.44 91 LEU A CA 1
ATOM 709 C C . LEU A 1 91 ? 2.316 -6.695 -6.595 1.00 81.44 91 LEU A C 1
ATOM 711 O O . LEU A 1 91 ? 1.527 -7.270 -5.851 1.00 81.44 91 LEU A O 1
ATOM 715 N N . LYS A 1 92 ? 2.934 -5.562 -6.231 1.00 77.44 92 LYS A N 1
ATOM 716 C CA . LYS A 1 92 ? 2.671 -4.884 -4.950 1.00 77.44 92 LYS A CA 1
ATOM 717 C C . LYS A 1 92 ? 1.268 -4.288 -4.884 1.00 77.44 92 LYS A C 1
ATOM 719 O O . LYS A 1 92 ? 0.661 -4.308 -3.823 1.00 77.44 92 LYS A O 1
ATOM 724 N N . GLN A 1 93 ? 0.777 -3.730 -5.986 1.00 74.62 93 GLN A N 1
ATOM 725 C CA . GLN A 1 93 ? -0.565 -3.165 -6.061 1.00 74.62 93 GLN A CA 1
ATOM 726 C C . GLN A 1 93 ? -1.627 -4.256 -5.918 1.00 74.62 93 GLN A C 1
ATOM 728 O O . GLN A 1 93 ? -2.577 -4.054 -5.174 1.00 74.62 93 GLN A O 1
ATOM 733 N N . GLU A 1 94 ? -1.436 -5.413 -6.556 1.00 74.19 94 GLU A N 1
ATOM 734 C CA . GLU A 1 94 ? -2.344 -6.555 -6.412 1.00 74.19 94 GLU A CA 1
ATOM 735 C C . GLU A 1 94 ? -2.355 -7.091 -4.975 1.00 74.19 94 GLU A C 1
ATOM 737 O O . GLU A 1 94 ? -3.419 -7.286 -4.397 1.00 74.19 94 GLU A O 1
ATOM 742 N N . ALA A 1 95 ? -1.182 -7.216 -4.341 1.00 66.44 95 ALA A N 1
ATOM 743 C CA . ALA A 1 95 ? -1.089 -7.606 -2.931 1.00 66.44 95 ALA A CA 1
ATOM 744 C C . ALA A 1 95 ? -1.765 -6.603 -1.969 1.00 66.44 95 ALA A C 1
ATOM 746 O O . ALA A 1 95 ? -2.209 -6.986 -0.890 1.00 66.44 95 ALA A O 1
ATOM 747 N N . ARG A 1 96 ? -1.852 -5.322 -2.354 1.00 65.56 96 ARG A N 1
ATOM 748 C CA . ARG A 1 96 ? -2.483 -4.239 -1.575 1.00 65.56 96 ARG A CA 1
ATOM 749 C C . ARG A 1 96 ? -3.924 -3.947 -1.994 1.00 65.56 96 ARG A C 1
ATOM 751 O O . ARG A 1 96 ? -4.542 -3.047 -1.428 1.00 65.56 96 ARG A O 1
ATOM 758 N N . ASN A 1 97 ? -4.461 -4.641 -2.995 1.00 65.19 97 ASN A N 1
ATOM 759 C CA . ASN A 1 97 ? -5.766 -4.313 -3.547 1.00 65.19 97 ASN A CA 1
ATOM 760 C C . ASN A 1 97 ? -6.857 -4.516 -2.480 1.00 65.19 97 ASN A C 1
ATOM 762 O O . ASN A 1 97 ? -7.013 -5.605 -1.932 1.00 65.19 97 ASN A O 1
ATOM 766 N N . GLY A 1 98 ? -7.582 -3.443 -2.151 1.00 60.44 98 GLY A N 1
ATOM 767 C CA . GLY A 1 98 ? -8.594 -3.431 -1.088 1.00 60.44 98 GLY A CA 1
ATOM 768 C C . GLY A 1 98 ? -8.074 -3.202 0.340 1.00 60.44 98 GLY A C 1
ATOM 769 O O . GLY A 1 98 ? -8.883 -3.225 1.264 1.00 60.44 98 GLY A O 1
ATOM 770 N N . LEU A 1 99 ? -6.774 -2.950 0.539 1.00 66.31 99 LEU A N 1
ATOM 771 C CA . LEU A 1 99 ? -6.167 -2.710 1.856 1.00 66.31 99 LEU A CA 1
ATOM 772 C C . LEU A 1 99 ? -5.658 -1.266 1.984 1.00 66.31 99 LEU A C 1
ATOM 774 O O . LEU A 1 99 ? -5.164 -0.676 1.024 1.00 66.31 99 LEU A O 1
ATOM 778 N N . GLN A 1 100 ? -5.796 -0.685 3.175 1.00 72.00 100 GLN A N 1
ATOM 779 C CA . GLN A 1 100 ? -5.305 0.653 3.502 1.00 72.00 100 GLN A CA 1
ATOM 780 C C . GLN A 1 100 ? -3.923 0.561 4.151 1.00 72.00 100 GLN A C 1
ATOM 782 O O . GLN A 1 100 ? -3.655 -0.326 4.960 1.00 72.00 100 GLN A O 1
ATOM 787 N N . ASP A 1 101 ? -3.041 1.499 3.819 1.00 69.81 101 ASP A N 1
ATOM 788 C CA . ASP A 1 101 ? -1.756 1.608 4.504 1.00 69.81 101 ASP A CA 1
ATOM 789 C C . ASP A 1 101 ? -1.982 2.059 5.940 1.00 69.81 101 ASP A C 1
ATOM 791 O O . ASP A 1 101 ? -2.745 2.995 6.180 1.00 69.81 101 ASP A O 1
ATOM 795 N N . ASP A 1 102 ? -1.321 1.387 6.881 1.00 76.69 102 ASP A N 1
ATOM 796 C CA . ASP A 1 102 ? -1.375 1.735 8.293 1.00 76.69 102 ASP A CA 1
ATOM 797 C C . ASP A 1 102 ? -0.835 3.167 8.511 1.00 76.69 102 ASP A C 1
ATOM 799 O O . ASP A 1 102 ? 0.369 3.397 8.368 1.00 76.69 102 ASP A O 1
ATOM 803 N N . PRO A 1 103 ? -1.689 4.148 8.862 1.00 70.38 103 PRO A N 1
ATOM 804 C CA . PRO A 1 103 ? -1.266 5.534 9.065 1.00 70.38 103 PRO A CA 1
ATOM 805 C C . PRO A 1 103 ? -0.546 5.744 10.410 1.00 70.38 103 PRO A C 1
ATOM 807 O O . PRO A 1 103 ? -0.085 6.849 10.698 1.00 70.38 103 PRO A O 1
ATOM 810 N N . GLY A 1 104 ? -0.459 4.706 11.246 1.00 75.94 104 GLY A N 1
ATOM 811 C CA . GLY A 1 104 ? 0.147 4.751 12.564 1.00 75.94 104 GLY A CA 1
ATOM 812 C C . GLY A 1 104 ? -0.794 5.253 13.661 1.00 75.94 104 GLY A C 1
ATOM 813 O O . GLY A 1 104 ? -1.732 6.027 13.453 1.00 75.94 104 GLY A O 1
ATOM 814 N N . MET A 1 105 ? -0.494 4.819 14.887 1.00 67.88 105 MET A N 1
ATOM 815 C CA . MET A 1 105 ? -1.307 5.062 16.081 1.00 67.88 105 MET A CA 1
ATOM 816 C C . MET A 1 105 ? -1.595 6.542 16.349 1.00 67.88 105 MET A C 1
ATOM 818 O O . MET A 1 105 ? -2.741 6.902 16.608 1.00 67.88 105 MET A O 1
ATOM 822 N N . ALA A 1 106 ? -0.579 7.404 16.280 1.00 73.44 106 ALA A N 1
ATOM 823 C CA . ALA A 1 106 ? -0.727 8.824 16.605 1.00 73.44 106 ALA A CA 1
ATOM 824 C C . ALA A 1 106 ? -1.724 9.535 15.672 1.00 73.44 106 ALA A C 1
ATOM 826 O O . ALA A 1 106 ? -2.540 10.344 16.117 1.00 73.44 106 ALA A O 1
ATOM 827 N N . GLU A 1 107 ? -1.705 9.193 14.383 1.00 71.44 107 GLU A N 1
ATOM 828 C CA . GLU A 1 107 ? -2.565 9.822 13.386 1.00 71.44 107 GLU A CA 1
ATOM 829 C C . GLU A 1 107 ? -4.021 9.361 13.514 1.00 71.44 107 GLU A C 1
ATOM 831 O O . GLU A 1 107 ? -4.934 10.180 13.393 1.00 71.44 107 GLU A O 1
ATOM 836 N N . VAL A 1 108 ? -4.271 8.083 13.825 1.00 70.44 108 VAL A N 1
ATOM 837 C CA . VAL A 1 108 ? -5.654 7.626 14.046 1.00 70.44 108 VAL A CA 1
ATOM 838 C C . VAL A 1 108 ? -6.193 8.124 15.401 1.00 70.44 108 VAL A C 1
ATOM 840 O O . VAL A 1 108 ? -7.368 8.481 15.477 1.00 70.44 108 VAL A O 1
ATOM 843 N N . GLN A 1 109 ? -5.345 8.289 16.434 1.00 65.50 109 GLN A N 1
ATOM 844 C CA . GLN A 1 109 ? -5.744 8.872 17.727 1.00 65.50 109 GLN A CA 1
ATOM 845 C C . GLN A 1 109 ? -6.228 10.309 17.534 1.00 65.50 109 GLN A C 1
ATOM 847 O O . GLN A 1 109 ? -7.316 10.663 17.990 1.00 65.50 109 GLN A O 1
ATOM 852 N N . ARG A 1 110 ? -5.470 11.114 16.776 1.00 68.62 110 ARG A N 1
ATOM 853 C CA . ARG A 1 110 ? -5.847 12.487 16.407 1.00 68.62 110 ARG A CA 1
ATOM 854 C C . ARG A 1 110 ? -7.225 12.551 15.744 1.00 68.62 110 ARG A C 1
ATOM 856 O O . ARG A 1 110 ? -7.991 13.467 16.019 1.00 68.62 110 ARG A O 1
ATOM 863 N N . ARG A 1 111 ? -7.556 11.574 14.894 1.00 63.75 111 ARG A N 1
ATOM 864 C CA . ARG A 1 111 ? -8.839 11.518 14.172 1.00 63.75 111 ARG A CA 1
ATOM 865 C C . ARG A 1 111 ? -10.026 11.093 15.047 1.00 63.75 111 ARG A C 1
ATOM 867 O O . ARG A 1 111 ? -11.158 11.345 14.652 1.00 63.75 111 ARG A O 1
ATOM 874 N N . GLN A 1 112 ? -9.801 10.459 16.201 1.00 60.31 112 GLN A N 1
ATOM 875 C CA . GLN A 1 112 ? -10.864 9.850 17.020 1.00 60.31 112 GLN A CA 1
ATOM 876 C C . GLN A 1 112 ? -10.996 10.403 18.450 1.00 60.31 112 GLN A C 1
ATOM 878 O O . GLN A 1 112 ? -11.930 10.017 19.150 1.00 60.31 112 GLN A O 1
ATOM 883 N N . ALA A 1 113 ? -10.121 11.315 18.887 1.00 55.59 113 ALA A N 1
ATOM 884 C CA . ALA A 1 113 ? -10.040 11.846 20.259 1.00 55.59 113 ALA A CA 1
ATOM 885 C C . ALA A 1 113 ? -11.290 12.593 20.803 1.00 55.59 113 ALA A C 1
ATOM 887 O O . ALA A 1 113 ? -11.234 13.162 21.888 1.00 55.59 113 ALA A O 1
ATOM 888 N N . ALA A 1 114 ? -12.428 12.591 20.106 1.00 50.72 114 ALA A N 1
ATOM 889 C CA . ALA A 1 114 ? -13.655 13.279 20.515 1.00 50.72 114 ALA A CA 1
ATOM 890 C C . ALA A 1 114 ? -14.629 12.427 21.369 1.00 50.72 114 ALA A C 1
ATOM 892 O O . ALA A 1 114 ? -15.754 12.857 21.609 1.00 50.72 114 ALA A O 1
ATOM 893 N N . ALA A 1 115 ? -14.239 11.230 21.827 1.00 53.56 115 ALA A N 1
ATOM 894 C CA . ALA A 1 115 ? -15.117 10.321 22.576 1.00 53.56 115 ALA A CA 1
ATOM 895 C C . ALA A 1 115 ? -14.566 10.000 23.980 1.00 53.56 115 ALA A C 1
ATOM 897 O O . ALA A 1 115 ? -13.514 9.381 24.131 1.00 53.56 115 ALA A O 1
ATOM 898 N N . SER A 1 116 ? -15.299 10.439 25.001 1.00 54.66 116 SER A N 1
ATOM 899 C CA . SER A 1 116 ? -14.952 10.451 26.426 1.00 54.66 116 SER A CA 1
ATOM 900 C C . SER A 1 116 ? -14.761 9.053 27.037 1.00 54.66 116 SER A C 1
ATOM 902 O O . SER A 1 116 ? -15.623 8.184 26.916 1.00 54.66 116 SER A O 1
ATOM 904 N N . ALA A 1 117 ? -13.657 8.864 27.762 1.00 58.56 117 ALA A N 1
ATOM 905 C CA . ALA A 1 117 ? -13.367 7.685 28.582 1.00 58.56 117 ALA A CA 1
ATOM 906 C C . ALA A 1 117 ? -14.145 7.706 29.918 1.00 58.56 117 ALA A C 1
ATOM 908 O O . ALA A 1 117 ? -14.237 8.763 30.538 1.00 58.56 117 ALA A O 1
ATOM 909 N N . CYS A 1 118 ? -14.638 6.557 30.411 1.00 66.88 118 CYS A N 1
ATOM 910 C CA . CYS A 1 118 ? -15.403 6.477 31.679 1.00 66.88 118 CYS A CA 1
ATOM 911 C C . CYS A 1 118 ? -14.730 5.674 32.814 1.00 66.88 118 CYS A C 1
ATOM 913 O O . CYS A 1 118 ? -15.126 5.819 33.974 1.00 66.88 118 CYS A O 1
ATOM 915 N N . PHE A 1 119 ? -13.731 4.848 32.495 1.00 72.44 119 PHE A N 1
ATOM 916 C CA . PHE A 1 119 ? -12.917 4.084 33.450 1.00 72.44 119 PHE A CA 1
ATOM 917 C C . PHE A 1 119 ? -11.464 4.553 33.456 1.00 72.44 119 PHE A C 1
ATOM 919 O O . PHE A 1 119 ? -10.911 4.893 32.403 1.00 72.44 119 PHE A O 1
ATOM 926 N N . GLN A 1 120 ? -10.854 4.535 34.635 1.00 80.06 120 GLN A N 1
ATOM 927 C CA . GLN A 1 120 ? -9.455 4.865 34.863 1.00 80.06 120 GLN A CA 1
ATOM 928 C C . GLN A 1 120 ? -8.599 3.599 34.961 1.00 80.06 120 GLN A C 1
ATOM 930 O O . GLN A 1 120 ? -9.086 2.494 35.196 1.00 80.06 120 GLN A O 1
ATOM 935 N N . ILE A 1 121 ? -7.292 3.759 34.755 1.00 85.31 121 ILE A N 1
ATOM 936 C CA . ILE A 1 121 ? -6.328 2.678 34.987 1.00 85.31 121 ILE A CA 1
ATOM 937 C C . ILE A 1 121 ? -6.377 2.284 36.465 1.00 85.31 121 ILE A C 1
ATOM 939 O O . ILE A 1 121 ? -6.264 3.144 37.333 1.00 85.31 121 ILE A O 1
ATOM 943 N N . GLY A 1 122 ? -6.489 0.986 36.734 1.00 83.75 122 GLY A N 1
ATOM 944 C CA . GLY A 1 122 ? -6.616 0.427 38.078 1.00 83.75 122 GLY A CA 1
ATOM 945 C C . GLY A 1 122 ? -8.054 0.147 38.513 1.00 83.75 122 GLY A C 1
ATOM 946 O O . GLY A 1 122 ? -8.231 -0.562 39.501 1.00 83.75 122 GLY A O 1
ATOM 947 N N . ASP A 1 123 ? -9.067 0.621 37.778 1.00 82.44 123 ASP A N 1
ATOM 948 C CA . ASP A 1 123 ? -10.464 0.324 38.105 1.00 82.44 123 ASP A CA 1
ATOM 949 C C . ASP A 1 123 ? -10.751 -1.183 37.985 1.00 82.44 123 ASP A C 1
ATOM 951 O O . ASP A 1 123 ? -10.341 -1.841 37.020 1.00 82.44 123 ASP A O 1
ATOM 955 N N . SER A 1 124 ? -11.494 -1.715 38.960 1.00 84.00 124 SER A N 1
ATOM 956 C CA . SER A 1 124 ? -12.077 -3.059 38.904 1.00 84.00 124 SER A CA 1
ATOM 957 C C . SER A 1 124 ? -13.402 -3.020 38.150 1.00 84.00 124 SER A C 1
ATOM 959 O O . SER A 1 124 ? -14.285 -2.217 38.462 1.00 84.00 124 SER A O 1
ATOM 961 N N . VAL A 1 125 ? -13.531 -3.893 37.159 1.00 82.12 125 VAL A N 1
ATOM 962 C CA . VAL A 1 125 ? -14.679 -3.971 36.256 1.00 82.12 125 VAL A CA 1
ATOM 963 C C . VAL A 1 125 ? -15.103 -5.420 36.053 1.00 82.12 125 VAL A C 1
ATOM 965 O O . VAL A 1 125 ? -14.306 -6.345 36.206 1.00 82.12 125 VAL A O 1
ATOM 968 N N . LEU A 1 126 ? -16.351 -5.609 35.641 1.00 80.81 126 LEU A N 1
ATOM 969 C CA . LEU A 1 126 ? -16.855 -6.884 35.154 1.00 80.81 126 LEU A CA 1
ATOM 970 C C . LEU A 1 126 ? -16.741 -6.919 33.631 1.00 80.81 126 LEU A C 1
ATOM 972 O O . LEU A 1 126 ? -17.261 -6.046 32.931 1.00 80.81 126 LEU A O 1
ATOM 976 N N . TYR A 1 127 ? -16.045 -7.932 33.127 1.00 79.12 127 TYR A N 1
ATOM 977 C CA . TYR A 1 127 ? -15.900 -8.226 31.711 1.00 79.12 127 TYR A CA 1
ATOM 978 C C . TYR A 1 127 ? -16.809 -9.388 31.320 1.00 79.12 127 TYR A C 1
ATOM 980 O O . TYR A 1 127 ? -16.651 -10.506 31.807 1.00 79.12 127 TYR A O 1
ATOM 988 N N . PHE A 1 128 ? -17.728 -9.138 30.394 1.00 73.25 128 PHE A N 1
ATOM 989 C CA . PHE A 1 128 ? -18.642 -10.157 29.889 1.00 73.25 128 PHE A CA 1
ATOM 990 C C . PHE A 1 128 ? -18.149 -10.670 28.537 1.00 73.25 128 PHE A C 1
ATOM 992 O O . PHE A 1 128 ? -18.062 -9.916 27.563 1.00 73.25 128 PHE A O 1
ATOM 999 N N . ARG A 1 129 ? -17.817 -11.965 28.465 1.00 69.12 129 ARG A N 1
ATOM 1000 C CA . ARG A 1 129 ? -17.388 -12.623 27.226 1.00 69.12 129 ARG A CA 1
ATOM 1001 C C . ARG A 1 129 ? -18.509 -13.498 26.674 1.00 69.12 129 ARG A C 1
ATOM 1003 O O . ARG A 1 129 ? -18.707 -14.618 27.130 1.00 69.12 129 ARG A O 1
ATOM 1010 N N . GLY A 1 130 ? -19.180 -13.032 25.624 1.00 64.69 130 GLY A N 1
ATOM 1011 C CA . GLY A 1 130 ? -20.196 -13.830 24.932 1.00 64.69 130 GLY A CA 1
ATOM 1012 C C . GLY A 1 130 ? -21.397 -14.145 25.830 1.00 64.69 130 GLY A C 1
ATOM 1013 O O . GLY A 1 130 ? -22.058 -13.220 26.283 1.00 64.69 130 GLY A O 1
ATOM 1014 N N . ALA A 1 131 ? -21.675 -15.434 26.051 1.00 56.75 131 ALA A N 1
ATOM 1015 C CA . ALA A 1 131 ? -22.832 -15.932 26.807 1.00 56.75 131 ALA A CA 1
ATOM 1016 C C . ALA A 1 131 ? -22.594 -16.073 28.327 1.00 56.75 131 ALA A C 1
ATOM 1018 O O . ALA A 1 131 ? -23.399 -16.693 29.012 1.00 56.75 131 ALA A O 1
ATOM 1019 N N . ASP A 1 132 ? -21.481 -15.558 28.854 1.00 63.69 132 ASP A N 1
ATOM 1020 C CA . ASP A 1 132 ? -21.230 -15.547 30.299 1.00 63.69 132 ASP A CA 1
ATOM 1021 C C . ASP A 1 132 ? -22.208 -14.576 30.985 1.00 63.69 132 ASP A C 1
ATOM 1023 O O . ASP A 1 132 ? -22.126 -13.370 30.763 1.00 63.69 132 ASP A O 1
ATOM 1027 N N . GLU A 1 133 ? -23.150 -15.101 31.773 1.00 60.25 133 GLU A N 1
ATOM 1028 C CA . GLU A 1 133 ? -24.182 -14.310 32.464 1.00 60.25 133 GLU A CA 1
ATOM 1029 C C . GLU A 1 133 ? -23.664 -13.621 33.733 1.00 60.25 133 GLU A C 1
ATOM 1031 O O . GLU A 1 133 ? -24.245 -12.630 34.177 1.00 60.25 133 GLU A O 1
ATOM 1036 N N . TYR A 1 134 ? -22.570 -14.120 34.313 1.00 66.94 134 TYR A N 1
ATOM 1037 C CA . TYR A 1 134 ? -22.057 -13.645 35.601 1.00 66.94 134 TYR A CA 1
ATOM 1038 C C . TYR A 1 134 ? -20.894 -12.665 35.446 1.00 66.94 134 TYR A C 1
ATOM 1040 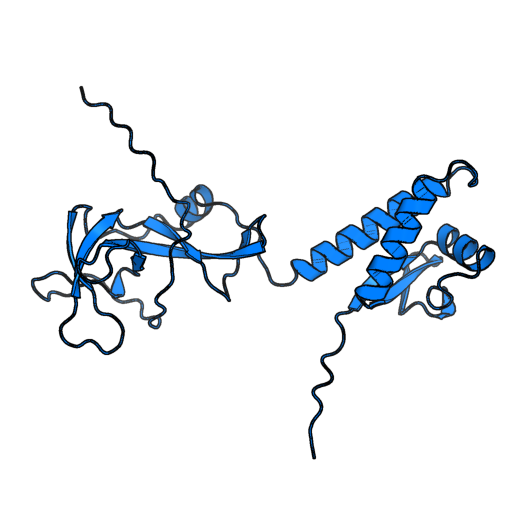O O . TYR A 1 134 ? -20.656 -11.849 36.338 1.00 66.94 134 TYR A O 1
ATOM 1048 N N . GLY A 1 135 ? -20.216 -12.695 34.297 1.00 70.38 135 GLY A N 1
ATOM 1049 C CA . GLY A 1 135 ? -19.088 -11.822 34.005 1.00 70.38 135 GLY A CA 1
ATOM 1050 C C . GLY A 1 135 ? -17.842 -12.190 34.812 1.00 70.38 135 GLY A C 1
ATOM 1051 O O . GLY A 1 135 ? -17.886 -12.838 35.856 1.00 70.38 135 GLY A O 1
ATOM 1052 N N . GLN A 1 136 ? -16.685 -11.777 34.311 1.00 79.88 136 GLN A N 1
ATOM 1053 C CA . GLN A 1 136 ? -15.391 -12.054 34.926 1.00 79.88 136 GLN A CA 1
ATOM 1054 C C . GLN A 1 136 ? -14.799 -10.773 35.490 1.00 79.88 136 GLN A C 1
ATOM 1056 O O . GLN A 1 136 ? -14.722 -9.761 34.792 1.00 79.88 136 GLN A O 1
ATOM 1061 N N . GLU A 1 137 ? -14.325 -10.820 36.732 1.00 84.69 137 GLU A N 1
ATOM 1062 C CA . GLU A 1 137 ? -13.585 -9.699 37.302 1.00 84.69 137 GLU A CA 1
ATOM 1063 C C . GLU A 1 137 ? -12.303 -9.437 36.510 1.00 84.69 137 GLU A C 1
ATOM 1065 O O . GLU A 1 137 ? -11.471 -10.325 36.272 1.00 84.69 137 GLU A O 1
ATOM 1070 N N . ALA A 1 138 ? -12.133 -8.178 36.139 1.00 84.88 138 ALA A N 1
ATOM 1071 C CA . ALA A 1 138 ? -10.973 -7.695 35.433 1.00 84.88 138 ALA A CA 1
ATOM 1072 C C . ALA A 1 138 ? -10.517 -6.353 36.001 1.00 84.88 138 ALA A C 1
ATOM 1074 O O . ALA A 1 138 ? -11.294 -5.595 36.578 1.00 84.88 138 ALA A O 1
ATOM 1075 N N . THR A 1 139 ? -9.243 -6.041 35.798 1.00 88.56 139 THR A N 1
ATOM 1076 C CA . THR A 1 139 ? -8.679 -4.735 36.144 1.00 88.56 139 THR A CA 1
ATOM 1077 C C . THR A 1 139 ? -8.268 -4.013 34.874 1.00 88.56 139 THR A C 1
ATOM 1079 O O . THR A 1 139 ? -7.612 -4.602 34.009 1.00 88.56 139 THR A O 1
ATOM 1082 N N . ILE A 1 140 ? -8.623 -2.733 34.767 1.00 85.94 140 ILE A N 1
ATOM 1083 C CA . ILE A 1 140 ? -8.143 -1.869 33.688 1.00 85.94 140 ILE A CA 1
ATOM 1084 C C . ILE A 1 140 ? -6.631 -1.678 33.850 1.00 85.94 140 ILE A C 1
ATOM 1086 O O . ILE A 1 140 ? -6.170 -1.061 34.807 1.00 85.94 140 ILE A O 1
ATOM 1090 N N . VAL A 1 141 ? -5.843 -2.181 32.904 1.00 87.75 141 VAL A N 1
ATOM 1091 C CA . VAL A 1 141 ? -4.378 -2.027 32.901 1.00 87.75 141 VAL A CA 1
ATOM 1092 C C . VAL A 1 141 ? -3.965 -0.789 32.124 1.00 87.75 141 VAL A C 1
ATOM 1094 O O . VAL A 1 141 ? -3.093 -0.044 32.566 1.00 87.75 141 VAL A O 1
ATOM 1097 N N . ASN A 1 142 ? -4.621 -0.546 30.989 1.00 84.19 142 ASN A N 1
ATOM 1098 C CA . ASN A 1 142 ? -4.437 0.670 30.216 1.00 84.19 142 ASN A CA 1
ATOM 1099 C C . ASN A 1 142 ? -5.807 1.293 29.914 1.00 84.19 142 ASN A C 1
ATOM 1101 O O . ASN A 1 142 ? -6.774 0.579 29.632 1.00 84.19 142 ASN A O 1
ATOM 1105 N N . GLY A 1 143 ? -5.868 2.626 29.982 1.00 80.94 143 GLY A N 1
ATOM 1106 C CA . GLY A 1 143 ? -7.101 3.403 29.867 1.00 80.94 143 GLY A CA 1
ATOM 1107 C C . GLY A 1 143 ? -7.738 3.351 28.479 1.00 80.94 143 GLY A C 1
ATOM 1108 O O . GLY A 1 143 ? -7.240 2.673 27.572 1.00 80.94 143 GLY A O 1
ATOM 1109 N N . TYR A 1 144 ? -8.844 4.087 28.328 1.00 82.06 144 TYR A N 1
ATOM 1110 C CA . TYR A 1 144 ? -9.559 4.173 27.059 1.00 82.06 144 TYR A CA 1
ATOM 1111 C C . TYR A 1 144 ? -8.708 4.908 26.041 1.00 82.06 144 TYR A C 1
ATOM 1113 O O . TYR A 1 144 ? -8.521 6.122 26.109 1.00 82.06 144 TYR A O 1
ATOM 1121 N N . GLN A 1 145 ? -8.192 4.153 25.097 1.00 77.12 145 GLN A N 1
ATOM 1122 C CA . GLN A 1 145 ? -7.480 4.688 23.961 1.00 77.12 145 GLN A CA 1
ATOM 1123 C C . GLN A 1 145 ? -7.657 3.713 22.816 1.00 77.12 145 GLN A C 1
ATOM 1125 O O . GLN A 1 145 ? -8.191 2.609 22.954 1.00 77.12 145 GLN A O 1
ATOM 1130 N N . MET A 1 146 ? -7.194 4.139 21.664 1.00 80.19 146 MET A N 1
ATOM 1131 C CA . MET A 1 146 ? -7.120 3.264 20.525 1.00 80.19 146 MET A CA 1
ATOM 1132 C C . MET A 1 146 ? -5.967 2.276 20.707 1.00 80.19 146 MET A C 1
ATOM 1134 O O . MET A 1 146 ? -4.909 2.640 21.224 1.00 80.19 146 MET A O 1
ATOM 1138 N N . TYR A 1 147 ? -6.160 1.046 20.250 1.00 82.62 147 TYR A N 1
ATOM 1139 C CA . TYR A 1 147 ? -5.120 0.025 20.203 1.00 82.62 147 TYR A CA 1
ATOM 1140 C C . TYR A 1 147 ? -5.045 -0.599 18.809 1.00 82.62 147 TYR A C 1
ATOM 1142 O O . TYR A 1 147 ? -6.080 -0.716 18.142 1.00 82.62 147 TYR A O 1
ATOM 1150 N N . PRO A 1 148 ? -3.847 -1.028 18.369 1.00 84.56 148 PRO A N 1
ATOM 1151 C CA . PRO A 1 148 ? -3.710 -1.926 17.236 1.00 84.56 148 PRO A CA 1
ATOM 1152 C C . PRO A 1 148 ? -4.175 -3.322 17.654 1.00 84.56 148 PRO A C 1
ATOM 1154 O O . PRO A 1 148 ? -3.602 -3.949 18.549 1.00 84.56 148 PRO A O 1
ATOM 1157 N N . VAL A 1 149 ? -5.215 -3.810 16.997 1.00 82.75 149 VAL A N 1
ATOM 1158 C CA . VAL A 1 149 ? -5.821 -5.113 17.251 1.00 82.75 149 VAL A CA 1
ATOM 1159 C C . VAL A 1 149 ? -5.569 -6.006 16.043 1.00 82.75 149 VAL A C 1
ATOM 1161 O O . VAL A 1 149 ? -5.845 -5.600 14.913 1.00 82.75 149 VAL A O 1
ATOM 1164 N N . ILE A 1 150 ? -5.041 -7.211 16.265 1.00 83.31 150 ILE A N 1
ATOM 1165 C CA . ILE A 1 150 ? -4.852 -8.185 15.182 1.00 83.31 150 ILE A CA 1
ATOM 1166 C C . ILE A 1 150 ? -6.231 -8.713 14.781 1.00 83.31 150 ILE A C 1
ATOM 1168 O O . ILE A 1 150 ? -7.000 -9.151 15.641 1.00 83.31 150 ILE A O 1
ATOM 1172 N N . SER A 1 151 ? -6.542 -8.640 13.487 1.00 78.62 151 SER A N 1
ATOM 1173 C CA . SER A 1 151 ? -7.831 -9.055 12.928 1.00 78.62 151 SER A CA 1
ATOM 1174 C C . SER A 1 151 ? -7.620 -9.621 11.532 1.00 78.62 151 SER A C 1
ATOM 1176 O O . SER A 1 151 ? -6.995 -8.961 10.704 1.00 78.62 151 SER A O 1
ATOM 1178 N N . ASP A 1 152 ? -8.171 -10.800 11.250 1.00 76.19 152 ASP A N 1
ATOM 1179 C CA . ASP A 1 152 ? -8.032 -11.471 9.946 1.00 76.19 152 ASP A CA 1
ATOM 1180 C C . ASP A 1 152 ? -8.630 -10.635 8.790 1.00 76.19 152 ASP A C 1
ATOM 1182 O O . ASP A 1 152 ? -8.192 -10.688 7.636 1.00 76.19 152 ASP A O 1
ATOM 1186 N N . ASP A 1 153 ? -9.608 -9.794 9.119 1.00 75.50 153 ASP A N 1
ATOM 1187 C CA . ASP A 1 153 ? -10.316 -8.853 8.249 1.00 75.50 153 ASP A CA 1
ATOM 1188 C C . ASP A 1 153 ? -9.907 -7.383 8.484 1.00 75.50 153 ASP A C 1
ATOM 1190 O O . ASP A 1 153 ? -10.608 -6.459 8.071 1.00 75.50 153 ASP A O 1
ATOM 1194 N N . GLY A 1 154 ? -8.778 -7.147 9.162 1.00 78.81 154 GLY A N 1
ATOM 1195 C CA . GLY A 1 154 ? -8.286 -5.803 9.453 1.00 78.81 154 GLY A CA 1
ATOM 1196 C C . GLY A 1 154 ? -8.048 -4.987 8.172 1.00 78.81 154 GLY A C 1
ATOM 1197 O O . GLY A 1 154 ? -7.405 -5.492 7.250 1.00 78.81 154 GLY A O 1
ATOM 1198 N N . PRO A 1 155 ? -8.524 -3.727 8.093 1.00 78.00 155 PRO A N 1
ATOM 1199 C CA . PRO A 1 155 ? -8.384 -2.912 6.885 1.00 78.00 155 PRO A CA 1
ATOM 1200 C C . PRO A 1 155 ? -6.947 -2.437 6.641 1.00 78.00 155 PRO A C 1
ATOM 1202 O O . PRO A 1 155 ? -6.664 -1.950 5.549 1.00 78.00 155 PRO A O 1
ATOM 1205 N N . TYR A 1 156 ? -6.059 -2.562 7.633 1.00 80.06 156 TYR A N 1
ATOM 1206 C CA . TYR A 1 156 ? -4.666 -2.140 7.543 1.00 80.06 156 TYR A CA 1
ATOM 1207 C C . TYR A 1 156 ? -3.727 -3.340 7.495 1.00 80.06 156 TYR A C 1
ATOM 1209 O O . TYR A 1 156 ? -3.923 -4.302 8.237 1.00 80.06 156 TYR A O 1
ATOM 1217 N N . ILE A 1 157 ? -2.689 -3.263 6.664 1.00 79.88 157 ILE A N 1
ATOM 1218 C CA . ILE A 1 157 ? -1.612 -4.259 6.606 1.00 79.88 157 ILE A CA 1
ATOM 1219 C C . ILE A 1 157 ? -0.284 -3.622 7.020 1.00 79.88 157 ILE A C 1
ATOM 1221 O O . ILE A 1 157 ? 0.027 -2.498 6.617 1.00 79.88 157 ILE A O 1
ATOM 1225 N N . THR A 1 158 ? 0.482 -4.313 7.863 1.00 79.25 158 THR A N 1
ATOM 1226 C CA . THR A 1 158 ? 1.806 -3.856 8.311 1.00 79.25 158 THR A CA 1
ATOM 1227 C C . THR A 1 158 ? 2.908 -4.247 7.327 1.00 79.25 158 THR A C 1
ATOM 1229 O O . THR A 1 158 ? 2.675 -4.972 6.364 1.00 79.25 158 THR A O 1
ATOM 1232 N N . SER A 1 159 ? 4.142 -3.794 7.578 1.00 75.12 159 SER A N 1
ATOM 1233 C CA . SER A 1 159 ? 5.330 -4.232 6.828 1.00 75.12 159 SER A CA 1
ATOM 1234 C C . SER A 1 159 ? 5.630 -5.727 6.949 1.00 75.12 159 SER A C 1
ATOM 1236 O O . SER A 1 159 ? 6.356 -6.256 6.113 1.00 75.12 159 SER A O 1
ATOM 1238 N N . ASP A 1 160 ? 5.081 -6.375 7.977 1.00 74.69 160 ASP A N 1
ATOM 1239 C CA . ASP A 1 160 ? 5.313 -7.780 8.312 1.00 74.69 160 ASP A CA 1
ATOM 1240 C C . ASP A 1 160 ? 4.119 -8.659 7.884 1.00 74.69 160 ASP A C 1
ATOM 1242 O O . ASP A 1 160 ? 3.919 -9.746 8.418 1.00 74.69 160 ASP A O 1
ATOM 1246 N N . ASP A 1 161 ? 3.295 -8.160 6.952 1.00 70.19 161 ASP A N 1
ATOM 1247 C CA . ASP A 1 161 ? 2.085 -8.799 6.413 1.00 70.19 161 ASP A CA 1
ATOM 1248 C C . ASP A 1 161 ? 0.998 -9.139 7.462 1.00 70.19 161 ASP A C 1
ATOM 1250 O O . ASP A 1 161 ? 0.075 -9.913 7.197 1.00 70.19 161 ASP A O 1
ATOM 1254 N N . GLU A 1 162 ? 1.033 -8.517 8.647 1.00 78.25 162 GLU A N 1
ATOM 1255 C CA . GLU A 1 162 ? -0.029 -8.662 9.648 1.00 78.25 162 GLU A CA 1
ATOM 1256 C C . GLU A 1 162 ? -1.211 -7.739 9.340 1.00 78.25 162 GLU A C 1
ATOM 1258 O O . GLU A 1 162 ? -1.046 -6.528 9.156 1.00 78.25 162 GLU A O 1
ATOM 1263 N N . ARG A 1 163 ? -2.429 -8.288 9.379 1.00 79.75 163 ARG A N 1
ATOM 1264 C CA . ARG A 1 163 ? -3.657 -7.493 9.290 1.00 79.75 163 ARG A CA 1
ATOM 1265 C C . ARG A 1 163 ? -4.062 -6.942 10.649 1.00 79.75 163 ARG A C 1
ATOM 1267 O O . ARG A 1 163 ? -4.140 -7.658 11.652 1.00 79.75 163 ARG A O 1
ATOM 1274 N N . ARG A 1 164 ? -4.328 -5.639 10.679 1.00 82.56 164 ARG A N 1
ATOM 1275 C CA . ARG A 1 164 ? -4.666 -4.894 11.888 1.00 82.56 164 ARG A CA 1
ATOM 1276 C C . ARG A 1 164 ? -5.918 -4.057 11.695 1.00 82.56 164 ARG A C 1
ATOM 1278 O O . ARG A 1 164 ? -6.210 -3.534 10.619 1.00 82.56 164 ARG A O 1
ATOM 1285 N N . ARG A 1 165 ? -6.642 -3.884 12.793 1.00 83.19 165 ARG A N 1
ATOM 1286 C CA . ARG A 1 165 ? -7.722 -2.917 12.951 1.00 83.19 165 ARG A CA 1
ATOM 1287 C C . ARG A 1 165 ? -7.406 -2.036 14.148 1.00 83.19 165 ARG A C 1
ATOM 1289 O O . ARG A 1 165 ? -6.991 -2.520 15.194 1.00 83.19 165 ARG A O 1
ATOM 1296 N N . TYR A 1 166 ? -7.630 -0.741 14.000 1.00 82.19 166 TYR A N 1
ATOM 1297 C CA . TYR A 1 166 ? -7.505 0.204 15.099 1.00 82.19 166 TYR A CA 1
ATOM 1298 C C . TYR A 1 166 ? -8.856 0.391 15.776 1.00 82.19 166 TYR A C 1
ATOM 1300 O O . TYR A 1 166 ? -9.833 0.759 15.120 1.00 82.19 166 TYR A O 1
ATOM 1308 N N . GLN A 1 167 ? -8.923 0.104 17.075 1.00 80.81 167 GLN A N 1
ATOM 1309 C CA . GLN A 1 167 ? -10.173 0.164 17.828 1.00 80.81 167 GLN A CA 1
ATOM 1310 C C . GLN A 1 167 ? -9.971 0.821 19.192 1.00 80.81 167 GLN A C 1
ATOM 1312 O O . GLN A 1 167 ? -8.993 0.541 19.884 1.00 80.81 167 GLN A O 1
ATOM 1317 N N . ASN A 1 168 ? -10.912 1.687 19.578 1.00 81.31 168 ASN A N 1
ATOM 1318 C CA . ASN A 1 168 ? -10.963 2.247 20.924 1.00 81.31 168 ASN A CA 1
ATOM 1319 C C . ASN A 1 168 ? -11.542 1.242 21.911 1.00 81.31 168 ASN A C 1
ATOM 1321 O O . ASN A 1 168 ? -12.544 0.574 21.647 1.00 81.31 168 ASN A O 1
ATOM 1325 N N . GLY A 1 169 ? -10.919 1.175 23.074 1.00 82.31 169 GLY A N 1
ATOM 1326 C CA . GLY A 1 169 ? -11.323 0.280 24.137 1.00 82.31 169 GLY A CA 1
ATOM 1327 C C . GLY A 1 169 ? -10.333 0.354 25.278 1.00 82.31 169 GLY A C 1
ATOM 1328 O O . GLY A 1 169 ? -9.571 1.309 25.399 1.00 82.31 169 GLY A O 1
ATOM 1329 N N . TYR A 1 170 ? -10.352 -0.669 26.107 1.00 84.00 170 TYR A N 1
ATOM 1330 C CA . TYR A 1 170 ? -9.483 -0.801 27.259 1.00 84.00 170 TYR A CA 1
ATOM 1331 C C . TYR A 1 170 ? -8.586 -2.015 27.082 1.00 84.00 170 TYR A C 1
ATOM 1333 O O . TYR A 1 170 ? -8.920 -2.961 26.367 1.00 84.00 170 TYR A O 1
ATOM 1341 N N . VAL A 1 171 ? -7.452 -2.009 27.774 1.00 86.69 171 VAL A N 1
ATOM 1342 C CA . VAL A 1 171 ? -6.692 -3.241 27.990 1.00 86.69 171 VAL A CA 1
ATOM 1343 C C . VAL A 1 171 ? -6.963 -3.682 29.403 1.00 86.69 171 VAL A C 1
ATOM 1345 O O . VAL A 1 171 ? -6.680 -2.940 30.345 1.00 86.69 171 VAL A O 1
ATOM 1348 N N . ILE A 1 172 ? -7.489 -4.890 29.536 1.00 87.12 172 ILE A N 1
ATOM 1349 C CA . ILE A 1 172 ? -7.771 -5.482 30.834 1.00 87.12 172 ILE A CA 1
ATOM 1350 C C . ILE A 1 172 ? -6.828 -6.633 31.131 1.00 87.12 172 ILE A C 1
ATOM 1352 O O . ILE A 1 172 ? -6.243 -7.250 30.236 1.00 87.12 172 ILE A O 1
ATOM 1356 N N . TRP A 1 173 ? -6.705 -6.923 32.416 1.00 86.56 173 TRP A N 1
ATOM 1357 C CA . TRP A 1 173 ? -6.112 -8.148 32.912 1.00 86.56 173 TRP A CA 1
ATOM 1358 C C . TRP A 1 173 ? -7.157 -8.907 33.714 1.00 86.56 173 TRP A C 1
ATOM 1360 O O . TRP A 1 173 ? -7.791 -8.344 34.606 1.00 86.56 173 TRP A O 1
ATOM 1370 N N . THR A 1 174 ? -7.336 -10.180 33.375 1.00 82.19 174 THR A N 1
ATOM 1371 C CA . THR A 1 174 ? -8.195 -11.099 34.124 1.00 82.19 174 THR A CA 1
ATOM 1372 C C . THR A 1 174 ? -7.311 -12.090 34.864 1.00 82.19 174 THR A C 1
ATOM 1374 O O . THR A 1 174 ? -6.330 -12.598 34.309 1.00 82.19 174 THR A O 1
ATOM 1377 N N . LYS A 1 175 ? -7.675 -12.401 36.110 1.00 74.69 175 LYS A N 1
ATOM 1378 C CA . LYS A 1 175 ? -6.951 -13.396 36.916 1.00 74.69 175 LYS A CA 1
ATOM 1379 C C . LYS A 1 175 ? -6.979 -14.784 36.266 1.00 74.69 175 LYS A C 1
ATOM 1381 O O . LYS A 1 175 ? -5.988 -15.498 36.330 1.00 74.69 175 LYS A O 1
ATOM 1386 N N . ALA A 1 176 ? -8.086 -15.137 35.607 1.00 70.88 176 ALA A N 1
ATOM 1387 C CA . ALA A 1 176 ? -8.283 -16.448 34.993 1.00 70.88 176 ALA A CA 1
ATOM 1388 C C . ALA A 1 176 ? -7.407 -16.688 33.748 1.00 70.88 176 ALA A C 1
ATOM 1390 O O . ALA A 1 176 ? -6.921 -17.798 33.554 1.00 70.88 176 ALA A O 1
ATOM 1391 N N . ALA A 1 177 ? -7.192 -15.673 32.901 1.00 68.19 177 ALA A N 1
ATOM 1392 C CA . ALA A 1 177 ? -6.471 -15.854 31.638 1.00 68.19 177 ALA A CA 1
ATOM 1393 C C . ALA A 1 177 ? -4.951 -15.634 31.754 1.00 68.19 177 ALA A C 1
ATOM 1395 O O . ALA A 1 177 ? -4.204 -16.050 30.869 1.00 68.19 177 ALA A O 1
ATOM 1396 N N . GLY A 1 178 ? -4.477 -14.945 32.798 1.00 70.88 178 GLY A N 1
ATOM 1397 C CA . GLY A 1 178 ? -3.047 -14.703 33.034 1.00 70.88 178 GLY A CA 1
ATOM 1398 C C . GLY A 1 178 ? -2.352 -13.782 32.018 1.00 70.88 178 GLY A C 1
ATOM 1399 O O . GLY A 1 178 ? -1.150 -13.557 32.127 1.00 70.88 178 GLY A O 1
ATOM 1400 N N . HIS A 1 179 ? -3.077 -13.209 31.051 1.00 75.56 179 HIS A N 1
ATOM 1401 C CA . HIS A 1 179 ? -2.542 -12.295 30.038 1.00 75.56 179 HIS A CA 1
ATOM 1402 C C . HIS A 1 179 ? -3.448 -11.076 29.821 1.00 75.56 179 HIS A C 1
ATOM 1404 O O . HIS A 1 179 ? -4.601 -11.038 30.253 1.00 75.56 179 HIS A O 1
ATOM 1410 N N . ARG A 1 180 ? -2.890 -10.054 29.162 1.00 81.25 180 ARG A N 1
ATOM 1411 C CA . ARG A 1 180 ? -3.586 -8.813 28.803 1.00 81.25 180 ARG A CA 1
ATOM 1412 C C . ARG A 1 180 ? -4.288 -8.987 27.465 1.00 81.25 180 ARG A C 1
ATOM 1414 O O . ARG A 1 180 ? -3.680 -9.490 26.522 1.00 81.25 180 ARG A O 1
ATOM 1421 N N . PHE A 1 181 ? -5.525 -8.527 27.359 1.00 81.94 181 PHE A N 1
ATOM 1422 C CA . PHE A 1 181 ? -6.230 -8.491 26.082 1.00 81.94 181 PHE A CA 1
ATOM 1423 C C . PHE A 1 181 ? -7.083 -7.231 25.957 1.00 81.94 181 PHE A C 1
ATOM 1425 O O . PHE A 1 181 ? -7.400 -6.560 26.942 1.00 81.94 181 PHE A O 1
ATOM 1432 N N . PHE A 1 182 ? -7.368 -6.877 24.708 1.00 85.94 182 PHE A N 1
ATOM 1433 C CA . PHE A 1 182 ? -8.129 -5.692 24.360 1.00 85.94 182 PHE A CA 1
ATOM 1434 C C . PHE A 1 182 ? -9.608 -6.015 24.484 1.00 85.94 182 PHE A C 1
ATOM 1436 O O . PHE A 1 182 ? -10.056 -7.084 24.067 1.00 85.94 182 PHE A O 1
ATOM 1443 N N . VAL A 1 183 ? -10.359 -5.067 25.027 1.00 81.81 183 VAL A N 1
ATOM 1444 C CA . VAL A 1 183 ? -11.808 -5.153 25.130 1.00 81.81 183 VAL A CA 1
ATOM 1445 C C . VAL A 1 183 ? -12.447 -3.831 24.715 1.00 81.81 183 VAL A C 1
ATOM 1447 O O . VAL A 1 183 ? -12.003 -2.764 25.151 1.00 81.81 183 VAL A O 1
ATOM 1450 N N . PRO A 1 184 ? -13.501 -3.858 23.888 1.00 79.81 184 PRO A N 1
ATOM 1451 C CA . PRO A 1 184 ? -14.305 -2.673 23.627 1.00 79.81 184 PRO A CA 1
ATOM 1452 C C . PRO A 1 184 ? -14.939 -2.136 24.919 1.00 79.81 184 PRO A C 1
ATOM 1454 O O . PRO A 1 184 ? -15.300 -2.898 25.810 1.00 79.81 184 PRO A O 1
ATOM 1457 N N . ALA A 1 185 ? -15.165 -0.824 25.010 1.00 77.00 185 ALA A N 1
ATOM 1458 C CA . ALA A 1 185 ? -15.781 -0.224 26.202 1.00 77.00 185 ALA A CA 1
ATOM 1459 C C . ALA A 1 185 ? -17.157 -0.823 26.558 1.00 77.00 185 ALA A C 1
ATOM 1461 O O . ALA A 1 185 ? -17.506 -0.921 27.729 1.00 77.00 185 ALA A O 1
ATOM 1462 N N . HIS A 1 186 ? -17.924 -1.275 25.560 1.00 69.19 186 HIS A N 1
ATOM 1463 C CA . HIS A 1 186 ? -19.262 -1.834 25.767 1.00 69.19 186 HIS A CA 1
ATOM 1464 C C . HIS A 1 186 ? -19.277 -3.218 26.434 1.00 69.19 186 HIS A C 1
ATOM 1466 O O . HIS A 1 186 ? -20.335 -3.645 26.883 1.00 69.19 186 HIS A O 1
ATOM 1472 N N . THR A 1 187 ? -18.150 -3.936 26.478 1.00 75.31 187 THR A N 1
ATOM 1473 C CA . THR A 1 187 ? -18.072 -5.252 27.140 1.00 75.31 187 THR A CA 1
ATOM 1474 C C . THR A 1 187 ? -17.706 -5.141 28.619 1.00 75.31 187 THR A C 1
ATOM 1476 O O . THR A 1 187 ? -17.553 -6.161 29.290 1.00 75.31 187 THR A O 1
ATOM 1479 N N . LEU A 1 188 ? -17.511 -3.915 29.115 1.00 75.19 188 LEU A N 1
ATOM 1480 C CA . LEU A 1 188 ? -17.135 -3.624 30.491 1.00 75.19 188 LEU A CA 1
ATOM 1481 C C . LEU A 1 188 ? -18.294 -2.986 31.243 1.00 75.19 188 LEU A C 1
ATOM 1483 O O . LEU A 1 188 ? -18.927 -2.049 30.761 1.00 75.19 188 LEU A O 1
ATOM 1487 N N . THR A 1 189 ? -18.526 -3.471 32.456 1.00 72.50 189 THR A N 1
ATOM 1488 C CA . THR A 1 189 ? -19.510 -2.911 33.385 1.00 72.50 189 THR A CA 1
ATOM 1489 C C . THR A 1 189 ? -18.827 -2.603 34.711 1.00 72.50 189 THR A C 1
ATOM 1491 O O . THR A 1 189 ? -17.881 -3.284 35.107 1.00 72.50 189 THR A O 1
ATOM 1494 N N . ARG A 1 190 ? -19.284 -1.561 35.411 1.00 71.19 190 ARG A N 1
ATOM 1495 C CA . ARG A 1 190 ? -18.863 -1.321 36.797 1.00 71.19 190 ARG A CA 1
ATOM 1496 C C . ARG A 1 190 ? -19.396 -2.431 37.706 1.00 71.19 190 ARG A C 1
ATOM 1498 O O . ARG A 1 190 ? -20.463 -2.984 37.459 1.00 71.19 190 ARG A O 1
ATOM 1505 N N . ASN A 1 191 ? -18.688 -2.700 38.799 1.00 67.00 191 ASN A N 1
ATOM 1506 C CA . ASN A 1 191 ? -19.097 -3.702 39.793 1.00 67.00 191 ASN A CA 1
ATOM 1507 C C . ASN A 1 191 ? -20.437 -3.375 40.486 1.00 67.00 191 ASN A C 1
ATOM 1509 O O . ASN A 1 191 ? -21.010 -4.239 41.137 1.00 67.00 191 ASN A O 1
ATOM 1513 N N . ASP A 1 192 ? -20.948 -2.147 40.354 1.00 64.50 192 ASP A N 1
ATOM 1514 C CA . ASP A 1 192 ? -22.259 -1.729 40.865 1.00 64.50 192 ASP A CA 1
ATOM 1515 C C . ASP A 1 192 ? -23.418 -1.996 39.882 1.00 64.50 192 ASP A C 1
ATOM 1517 O O . ASP A 1 192 ? -24.542 -1.551 40.121 1.00 64.50 192 ASP A O 1
ATOM 1521 N N . CYS A 1 193 ? -23.146 -2.695 38.772 1.00 56.75 193 CYS A N 1
ATOM 1522 C CA . CYS A 1 193 ? -24.091 -3.028 37.703 1.00 56.75 193 CYS A CA 1
ATOM 1523 C C . CYS A 1 193 ? -24.789 -1.813 37.063 1.00 56.75 193 CYS A C 1
ATOM 1525 O O . CYS A 1 193 ? -25.801 -1.970 36.375 1.00 56.75 193 CYS A O 1
ATOM 1527 N N . LYS A 1 194 ? -24.267 -0.591 37.248 1.00 51.25 194 LYS A N 1
ATOM 1528 C CA . LYS A 1 194 ? -24.823 0.601 36.600 1.00 51.25 194 LYS A CA 1
ATOM 1529 C C . LYS A 1 194 ? -24.324 0.714 35.156 1.00 51.25 194 LYS A C 1
ATOM 1531 O O . LYS A 1 194 ? -23.138 0.488 34.898 1.00 51.25 194 LYS A O 1
ATOM 1536 N N . PRO A 1 195 ? -25.192 1.106 34.202 1.00 49.75 195 PRO A N 1
ATOM 1537 C CA . PRO A 1 195 ? -24.792 1.284 32.812 1.00 49.75 195 PRO A CA 1
ATOM 1538 C C . PRO A 1 195 ? -23.812 2.457 32.699 1.00 49.75 195 PRO A C 1
ATOM 1540 O O . PRO A 1 195 ? -24.173 3.610 32.921 1.00 49.75 195 PRO A O 1
ATOM 1543 N N . SER A 1 196 ? -22.559 2.165 32.358 1.00 52.16 196 SER A N 1
ATOM 1544 C CA . SER A 1 196 ? -21.476 3.154 32.297 1.00 52.16 196 SER A CA 1
ATOM 1545 C C . SER A 1 196 ? -21.278 3.796 30.916 1.00 52.16 196 SER A C 1
ATOM 1547 O O . SER A 1 196 ? -20.391 4.633 30.779 1.00 52.16 196 SER A O 1
ATOM 1549 N N . HIS A 1 197 ? -22.093 3.459 29.902 1.00 52.41 197 HIS A N 1
ATOM 1550 C CA . HIS A 1 197 ? -21.999 4.031 28.550 1.00 52.41 197 HIS A CA 1
ATOM 1551 C C . HIS A 1 197 ? -23.361 4.219 27.856 1.00 52.41 197 HIS A C 1
ATOM 1553 O O . HIS A 1 197 ? -24.247 3.367 27.944 1.00 52.41 197 HIS A O 1
ATOM 1559 N N . ILE A 1 198 ? -23.484 5.305 27.078 1.00 42.62 198 ILE A N 1
ATOM 1560 C CA . ILE A 1 198 ? -24.493 5.448 26.017 1.00 42.62 198 ILE A CA 1
ATOM 1561 C C . ILE A 1 198 ? -24.082 4.508 24.873 1.00 42.62 198 ILE A C 1
ATOM 1563 O O . ILE A 1 198 ? -22.968 4.591 24.357 1.00 42.62 198 ILE A O 1
ATOM 1567 N N . ARG A 1 199 ? -24.963 3.566 24.520 1.00 40.19 199 ARG A N 1
ATOM 1568 C CA . ARG A 1 199 ? -24.715 2.506 23.531 1.00 40.19 199 ARG A CA 1
ATOM 1569 C C . ARG A 1 199 ? -24.508 3.071 22.120 1.00 40.19 199 ARG A C 1
ATOM 1571 O O . ARG A 1 199 ? -25.372 3.772 21.609 1.00 40.19 199 ARG A O 1
ATOM 1578 N N . LEU A 1 200 ? -23.466 2.602 21.436 1.00 35.03 200 LEU A N 1
ATOM 1579 C CA . LEU A 1 200 ? -23.512 2.367 19.991 1.00 35.03 200 LEU A CA 1
ATOM 1580 C C . LEU A 1 200 ? -23.233 0.872 19.797 1.00 35.03 200 LEU A C 1
ATOM 1582 O O . LEU A 1 200 ? -22.128 0.393 20.041 1.00 35.03 200 LEU A O 1
ATOM 1586 N N . VAL A 1 201 ? -24.294 0.117 19.515 1.00 32.56 201 VAL A N 1
ATOM 1587 C CA . VAL A 1 201 ? -24.282 -1.349 19.429 1.00 32.56 201 VAL A CA 1
ATOM 1588 C C . VAL A 1 201 ? -23.530 -1.780 18.168 1.00 32.56 201 VAL A C 1
ATOM 1590 O O . VAL A 1 201 ? -23.944 -1.429 17.067 1.00 32.56 201 VAL A O 1
ATOM 1593 N N . ALA A 1 202 ? -22.466 -2.572 18.319 1.00 31.92 202 ALA A N 1
ATOM 1594 C CA . ALA A 1 202 ? -21.922 -3.425 17.262 1.00 31.92 202 ALA A CA 1
ATOM 1595 C C . ALA A 1 202 ? -21.252 -4.661 17.894 1.00 31.92 202 ALA A C 1
ATOM 1597 O O . ALA A 1 202 ? -20.522 -4.529 18.872 1.00 31.92 202 ALA A O 1
ATOM 1598 N N . SER A 1 203 ? -21.580 -5.830 17.338 1.00 33.34 203 SER A N 1
ATOM 1599 C CA . SER A 1 203 ? -21.396 -7.221 17.793 1.00 33.34 203 SER A CA 1
ATOM 1600 C C . SER A 1 203 ? -20.088 -7.622 18.506 1.00 33.34 203 SER A C 1
ATOM 1602 O O . SER A 1 203 ? -19.041 -7.015 18.284 1.00 33.34 203 SER A O 1
ATOM 1604 N N . PRO A 1 204 ? -20.118 -8.715 19.305 1.00 40.78 204 PRO A N 1
ATOM 1605 C CA . PRO A 1 204 ? -18.960 -9.204 20.047 1.00 40.78 204 PRO A CA 1
ATOM 1606 C C . PRO A 1 204 ? -17.910 -9.828 19.117 1.00 40.78 204 PRO A C 1
ATOM 1608 O O . PRO A 1 204 ? -18.081 -10.936 18.615 1.00 40.78 204 PRO A O 1
ATOM 1611 N N . SER A 1 205 ? -16.783 -9.144 18.947 1.00 48.03 205 SER A N 1
ATOM 1612 C CA . SER A 1 205 ? -15.542 -9.720 18.424 1.00 48.03 205 SER A CA 1
ATOM 1613 C C . SER A 1 205 ? -14.457 -9.562 19.489 1.00 48.03 205 SER A C 1
ATOM 1615 O O . SER A 1 205 ? -14.029 -8.447 19.789 1.00 48.03 205 SER A O 1
ATOM 1617 N N . VAL A 1 206 ? -14.051 -10.673 20.112 1.00 52.28 206 VAL A N 1
ATOM 1618 C CA . VAL A 1 206 ? -12.901 -10.700 21.027 1.00 52.28 206 VAL A CA 1
ATOM 1619 C C . VAL A 1 206 ? -11.652 -10.854 20.179 1.00 52.28 206 VAL A C 1
ATOM 1621 O O . VAL A 1 206 ? -11.475 -11.881 19.526 1.00 52.28 206 VAL A O 1
ATOM 1624 N N . SER A 1 207 ? -10.780 -9.856 20.219 1.00 53.88 207 SER A N 1
ATOM 1625 C CA . SER A 1 207 ? -9.598 -9.802 19.367 1.00 53.88 207 SER A CA 1
ATOM 1626 C C . SER A 1 207 ? -8.324 -9.698 20.205 1.00 53.88 207 SER A C 1
ATOM 1628 O O . SER A 1 207 ? -8.317 -9.142 21.306 1.00 53.88 207 SER A O 1
ATOM 1630 N N . ARG A 1 208 ? -7.230 -10.277 19.705 1.00 54.09 208 ARG A N 1
ATOM 1631 C CA . ARG A 1 208 ? -5.948 -10.331 20.421 1.00 54.09 208 ARG A CA 1
ATOM 1632 C C . ARG A 1 208 ? -5.139 -9.052 20.183 1.00 54.09 208 ARG A C 1
ATOM 1634 O O . ARG A 1 208 ? -5.149 -8.487 19.091 1.00 54.09 208 ARG A O 1
ATOM 1641 N N . ILE A 1 209 ? -4.417 -8.612 21.213 1.00 54.53 209 ILE A N 1
ATOM 1642 C CA . ILE A 1 209 ? -3.447 -7.513 21.103 1.00 54.53 209 ILE A CA 1
ATOM 1643 C C . ILE A 1 209 ? -2.166 -8.059 20.466 1.00 54.53 209 ILE A C 1
ATOM 1645 O O . ILE A 1 209 ? -1.708 -9.137 20.845 1.00 54.53 209 ILE A O 1
ATOM 1649 N N . ALA A 1 210 ? -1.563 -7.300 19.550 1.00 57.97 210 ALA A N 1
ATOM 1650 C CA . ALA A 1 210 ? -0.230 -7.605 19.035 1.00 57.97 210 ALA A CA 1
ATOM 1651 C C . ALA A 1 210 ? 0.824 -7.528 20.157 1.00 57.97 210 ALA A C 1
ATOM 1653 O O . ALA A 1 210 ? 0.931 -6.524 20.863 1.00 57.97 210 ALA A O 1
ATOM 1654 N N . THR A 1 211 ? 1.613 -8.590 20.331 1.00 52.31 211 THR A N 1
ATOM 1655 C CA . THR A 1 211 ? 2.436 -8.853 21.529 1.00 52.31 211 THR A CA 1
ATOM 1656 C C . THR A 1 211 ? 3.596 -7.865 21.751 1.00 52.31 211 THR A C 1
ATOM 1658 O O . THR A 1 211 ? 4.198 -7.866 22.819 1.00 52.31 211 THR A O 1
ATOM 1661 N N . ASN A 1 212 ? 3.860 -6.941 20.823 1.00 52.81 212 ASN A N 1
ATOM 1662 C CA . ASN A 1 212 ? 4.974 -5.987 20.912 1.00 52.81 212 ASN A CA 1
ATOM 1663 C C . ASN A 1 212 ? 4.601 -4.603 21.477 1.00 52.81 212 ASN A C 1
ATOM 1665 O O . ASN A 1 212 ? 5.365 -3.650 21.337 1.00 52.81 212 ASN A O 1
ATOM 1669 N N . TYR A 1 213 ? 3.457 -4.460 22.155 1.00 48.09 213 TYR A N 1
ATOM 1670 C CA . TYR A 1 213 ? 3.121 -3.209 22.842 1.00 48.09 213 TYR A CA 1
ATOM 1671 C C . TYR A 1 213 ? 3.713 -3.158 24.262 1.00 48.09 213 TYR A C 1
ATOM 1673 O O . TYR A 1 213 ? 3.015 -3.306 25.269 1.00 48.09 213 TYR A O 1
ATOM 1681 N N . THR A 1 214 ? 5.019 -2.917 24.367 1.00 48.22 214 THR A N 1
ATOM 1682 C CA . THR A 1 214 ? 5.612 -2.383 25.600 1.00 48.22 214 THR A CA 1
ATOM 1683 C C . THR A 1 214 ? 5.375 -0.879 25.635 1.00 48.22 214 THR A C 1
ATOM 1685 O O . THR A 1 214 ? 6.126 -0.106 25.046 1.00 48.22 214 THR A O 1
ATOM 1688 N N . GLY A 1 215 ? 4.318 -0.452 26.327 1.00 44.34 215 GLY A N 1
ATOM 1689 C CA . GLY A 1 215 ? 4.181 0.945 26.723 1.00 44.34 215 GLY A CA 1
ATOM 1690 C C . GLY A 1 215 ? 5.354 1.318 27.628 1.00 44.34 215 GLY A C 1
ATOM 1691 O O . GLY A 1 215 ? 5.406 0.880 28.777 1.00 44.34 215 GLY A O 1
ATOM 1692 N N . GLN A 1 216 ? 6.308 2.096 27.116 1.00 37.62 216 GLN A N 1
ATOM 1693 C CA . GLN A 1 216 ? 7.305 2.732 27.967 1.00 37.62 216 GLN A CA 1
ATOM 1694 C C . GLN A 1 216 ? 6.590 3.726 28.887 1.00 37.62 216 GLN A C 1
ATOM 1696 O O . GLN A 1 216 ? 6.077 4.753 28.453 1.00 37.62 216 GLN A O 1
ATOM 1701 N N . ARG A 1 217 ? 6.560 3.391 30.179 1.00 44.78 217 ARG A N 1
ATOM 1702 C CA . ARG A 1 217 ? 6.434 4.359 31.265 1.00 44.78 217 ARG A CA 1
ATOM 1703 C C . ARG A 1 217 ? 7.830 4.893 31.586 1.00 44.78 217 ARG A C 1
ATOM 1705 O O . ARG A 1 217 ? 8.689 4.119 31.995 1.00 44.78 217 ARG A O 1
ATOM 1712 N N . GLN A 1 218 ? 8.000 6.203 31.503 1.00 39.25 218 GLN A N 1
ATOM 1713 C CA . GLN A 1 218 ? 8.817 7.001 32.422 1.00 39.25 218 GLN A CA 1
ATOM 1714 C C . GLN A 1 218 ? 7.953 8.249 32.696 1.00 39.25 218 GLN A C 1
ATOM 1716 O O . GLN A 1 218 ? 7.465 8.855 31.754 1.00 39.25 218 GLN A O 1
ATOM 1721 N N . GLY A 1 219 ? 7.560 8.625 33.911 1.00 39.22 219 GLY A N 1
ATOM 1722 C CA . GLY A 1 219 ? 8.220 8.408 35.186 1.00 39.22 219 GLY A CA 1
ATOM 1723 C C . GLY A 1 219 ? 9.282 9.480 35.399 1.00 39.22 219 GLY A C 1
ATOM 1724 O O . GLY A 1 219 ? 10.459 9.179 35.275 1.00 39.22 219 GLY A O 1
ATOM 1725 N N . ALA A 1 220 ? 8.861 10.704 35.715 1.00 32.53 220 ALA A N 1
ATOM 1726 C CA . ALA A 1 220 ? 9.677 11.656 36.457 1.00 32.53 220 ALA A CA 1
ATOM 1727 C C . ALA A 1 220 ? 8.748 12.473 37.359 1.00 32.53 220 ALA A C 1
ATOM 1729 O O . ALA A 1 220 ? 8.040 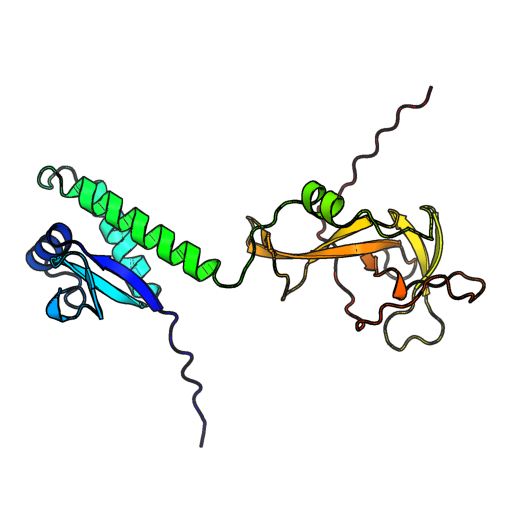13.374 36.916 1.00 32.53 220 ALA A O 1
ATOM 1730 N N . SER A 1 221 ? 8.714 12.056 38.618 1.00 39.25 221 SER A N 1
ATOM 1731 C CA . SER A 1 221 ? 8.235 12.839 39.746 1.00 39.25 221 SER A CA 1
ATOM 1732 C C . SER A 1 221 ? 9.330 13.827 40.148 1.00 39.25 221 SER A C 1
ATOM 1734 O O . SER A 1 221 ? 10.470 13.395 40.317 1.00 39.25 221 SER A O 1
ATOM 1736 N N . ALA A 1 222 ? 8.973 15.097 40.328 1.00 40.88 222 ALA A N 1
ATOM 1737 C CA . ALA A 1 222 ? 9.399 16.006 41.400 1.00 40.88 222 ALA A CA 1
ATOM 1738 C C . ALA A 1 222 ? 8.675 17.342 41.198 1.00 40.88 222 ALA A C 1
ATOM 1740 O O . ALA A 1 222 ? 8.781 17.894 40.080 1.00 40.88 222 ALA A O 1
#

pLDDT: mean 75.04, std 16.88, range [31.92, 94.94]

Organism: NCBI:txid281362

Radius of gyration: 27.13 Å; chains: 1; bounding box: 51×48×73 Å

Foldseek 3Di:
DDPPPPVPADKWKAKAFQLNQVVCVVVVHDPCLHQVNAPDDDPNTIGIDIDGPVVLVVLLVVLVVLLPDPPDPPPSSVSSVVRNVRSVVRVVCSVCPQADEDPDFVVVQVVPVPDDWQDDQQAWWFFDDDPPPPGFIKGFHFTWGWAWWFDPPARYADPVRTGTHIDTFTWIDGPVPRDIFTDHPQRIDHPVRDDRDDDDDDDDDGTGGDPPPPDDDDDDDD

Sequence (222 aa):
METTNTTAEPLVTIRISPVIERDFERRGVFPELRQKNAYRTINSATGVHLISLKTAREILDDAKAQNRNRDLPRGLPVAYGSLAKNITASLKQEARNGLQDDPGMAEVQRRQAAASACFQIGDSVLYFRGADEYGQEATIVNGYQMYPVISDDGPYITSDDERRRYQNGYVIWTKAAGHRFFVPAHTLTRNDCKPSHIRLVASPSVSRIATNYTGQRQGASA

Secondary structure (DSSP, 8-state):
-------PPPEEEEEE-HHHHHHHHHHT--TT-SGGG-SEEETTTEEEEEEEHHHHHHHHHHHHHHHT-TTSPTTHHHHHHHHHHHHHHHHHHHHTTT-EE---HHHHHHHHTTS-----TT-EEEEP-TT-SS-EEEEEEEEEEEEEEE-TT-SEE-TTS-EEEEEEEEEEEETTT-SEEEE-GGGEEETT----S----------EEPTT----------